Protein AF-A0AAD2VK04-F1 (afdb_monomer_lite)

Structure (mmCIF, N/CA/C/O backbone):
data_AF-A0AAD2VK04-F1
#
_entry.id   AF-A0AAD2VK04-F1
#
loop_
_atom_site.group_PDB
_atom_site.id
_atom_site.type_symbol
_atom_site.label_atom_id
_atom_site.label_alt_id
_atom_site.label_comp_id
_atom_site.label_asym_id
_atom_site.label_entity_id
_atom_site.label_seq_id
_atom_site.pdbx_PDB_ins_code
_atom_site.Cartn_x
_atom_site.Cartn_y
_atom_site.Cartn_z
_atom_site.occupancy
_atom_site.B_iso_or_equiv
_atom_site.auth_seq_id
_atom_site.auth_comp_id
_atom_site.auth_asym_id
_atom_site.auth_atom_id
_atom_site.pdbx_PDB_model_num
ATOM 1 N N . MET A 1 1 ? -25.013 -37.455 -51.866 1.00 40.09 1 MET A N 1
ATOM 2 C CA . MET A 1 1 ? -25.222 -37.490 -50.403 1.00 40.09 1 MET A CA 1
ATOM 3 C C . MET A 1 1 ? -24.593 -36.226 -49.831 1.00 40.09 1 MET A C 1
ATOM 5 O O . MET A 1 1 ? -23.382 -36.193 -49.686 1.00 40.09 1 MET A O 1
ATOM 9 N N . ALA A 1 2 ? -25.369 -35.156 -49.644 1.00 41.00 2 ALA A N 1
ATOM 10 C CA . ALA A 1 2 ? -24.880 -33.902 -49.068 1.00 41.00 2 ALA A CA 1
ATOM 11 C C . ALA A 1 2 ? -25.441 -33.781 -47.646 1.00 41.00 2 ALA A C 1
ATOM 13 O O . ALA A 1 2 ? -26.655 -33.733 -47.462 1.00 41.00 2 ALA A O 1
ATOM 14 N N . THR A 1 3 ? -24.556 -33.817 -46.653 1.00 42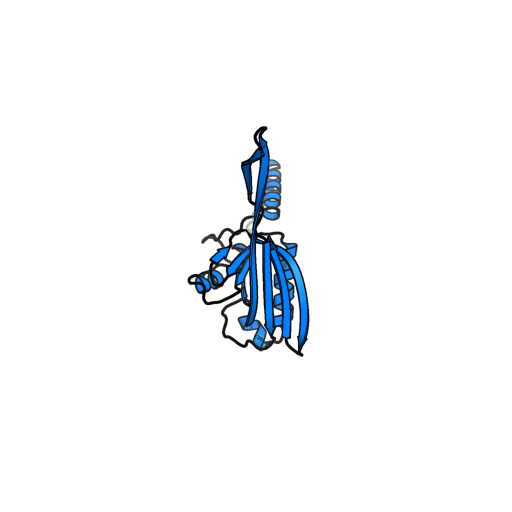.78 3 THR A N 1
ATOM 15 C CA . THR A 1 3 ? -24.892 -33.729 -45.228 1.00 42.78 3 THR A CA 1
ATOM 16 C C . THR A 1 3 ? -25.257 -32.286 -44.884 1.00 42.78 3 THR A C 1
ATOM 18 O O . THR A 1 3 ? -24.433 -31.387 -45.034 1.00 42.78 3 THR A O 1
ATOM 21 N N . ALA A 1 4 ? -26.493 -32.058 -44.439 1.00 48.81 4 ALA A N 1
ATOM 22 C CA . ALA A 1 4 ? -26.951 -30.759 -43.958 1.00 48.81 4 ALA A CA 1
ATOM 23 C C . ALA A 1 4 ? -26.300 -30.442 -42.600 1.00 48.81 4 ALA A C 1
ATOM 25 O O . ALA A 1 4 ? -26.482 -31.177 -41.630 1.00 48.81 4 ALA A O 1
ATOM 26 N N . GLY A 1 5 ? -25.528 -29.356 -42.536 1.00 44.88 5 GLY A N 1
ATOM 27 C CA . GLY A 1 5 ? -24.991 -28.828 -41.285 1.00 44.88 5 GLY A CA 1
ATOM 28 C C . GLY A 1 5 ? -26.107 -28.196 -40.455 1.00 44.88 5 GLY A C 1
ATOM 29 O O . GLY A 1 5 ? -26.736 -27.233 -40.889 1.00 44.88 5 GLY A O 1
ATOM 30 N N . ILE A 1 6 ? -26.362 -28.743 -39.268 1.00 49.53 6 ILE A N 1
ATOM 31 C CA . ILE A 1 6 ? -27.280 -28.161 -38.287 1.00 49.53 6 ILE A CA 1
ATOM 32 C C . ILE A 1 6 ? -26.622 -26.898 -37.718 1.00 49.53 6 ILE A C 1
ATOM 34 O O . ILE A 1 6 ? -25.588 -26.968 -37.055 1.00 49.53 6 ILE A O 1
ATOM 38 N N . LEU A 1 7 ? -27.216 -25.737 -37.995 1.00 47.41 7 LEU A N 1
ATOM 39 C CA . LEU A 1 7 ? -26.827 -24.460 -37.406 1.00 47.41 7 LEU A CA 1
ATOM 40 C C . LEU A 1 7 ? -27.408 -24.380 -35.987 1.00 47.41 7 LEU A C 1
ATOM 42 O O . LEU A 1 7 ? -28.579 -24.055 -35.800 1.00 47.41 7 LEU A O 1
ATOM 46 N N . THR A 1 8 ? -26.599 -24.704 -34.979 1.00 50.09 8 THR A N 1
ATOM 47 C CA . THR A 1 8 ? -26.985 -24.555 -33.570 1.00 50.09 8 THR A CA 1
ATOM 48 C C . THR A 1 8 ? -27.069 -23.072 -33.214 1.00 50.09 8 THR A C 1
ATOM 50 O O . THR A 1 8 ? -26.052 -22.396 -33.050 1.00 50.09 8 THR A O 1
ATOM 53 N N . ILE A 1 9 ? -28.292 -22.560 -33.086 1.00 49.09 9 ILE A N 1
ATOM 54 C CA . ILE A 1 9 ? -28.572 -21.212 -32.587 1.00 49.09 9 ILE A CA 1
ATOM 55 C C . ILE A 1 9 ? -28.261 -21.214 -31.084 1.00 49.09 9 ILE A C 1
ATOM 57 O O . ILE A 1 9 ? -28.883 -21.952 -30.321 1.00 49.09 9 ILE A O 1
ATOM 61 N N . ARG A 1 10 ? -27.257 -20.442 -30.652 1.00 51.59 10 ARG A N 1
ATOM 62 C CA . ARG A 1 10 ? -26.929 -20.281 -29.225 1.00 51.59 10 ARG A CA 1
ATOM 63 C C . ARG A 1 10 ? -28.134 -19.632 -28.538 1.00 51.59 10 ARG A C 1
ATOM 65 O O . ARG A 1 10 ? -28.578 -18.577 -28.984 1.00 51.59 10 ARG A O 1
ATOM 72 N N . ALA A 1 11 ? -28.681 -20.274 -27.506 1.00 53.81 11 ALA A N 1
ATOM 73 C CA . ALA A 1 11 ? -29.820 -19.745 -26.762 1.00 53.81 11 ALA A CA 1
ATOM 74 C C . ALA A 1 11 ? -29.475 -18.356 -26.197 1.00 53.81 11 ALA A C 1
ATOM 76 O O . ALA A 1 11 ? -28.450 -18.197 -25.534 1.00 53.81 11 ALA A O 1
ATOM 77 N N . ALA A 1 12 ? -30.306 -17.355 -26.495 1.00 59.34 12 ALA A N 1
ATOM 78 C CA . ALA A 1 12 ? -30.213 -16.050 -25.856 1.00 59.34 12 ALA A CA 1
ATOM 79 C C . ALA A 1 12 ? -30.613 -16.195 -24.380 1.00 59.34 12 ALA A C 1
ATOM 81 O O . ALA A 1 12 ? -31.575 -16.903 -24.072 1.00 59.34 12 ALA A O 1
ATOM 82 N N . ASN A 1 13 ? -29.866 -15.553 -23.479 1.00 61.81 13 ASN A N 1
ATOM 83 C CA . ASN A 1 13 ? -30.171 -15.575 -22.052 1.00 61.81 13 ASN A CA 1
ATOM 84 C C . ASN A 1 13 ? -31.581 -15.009 -21.820 1.00 61.81 13 ASN A C 1
ATOM 86 O O . ASN A 1 13 ? -32.030 -14.086 -22.501 1.00 61.81 13 ASN A O 1
ATOM 90 N N . THR A 1 14 ? -32.309 -15.581 -20.867 1.00 73.50 14 THR A N 1
ATOM 91 C CA . THR A 1 14 ? -33.643 -15.077 -20.507 1.00 73.50 14 THR A CA 1
ATOM 92 C C . THR A 1 14 ? -33.532 -13.702 -19.832 1.00 73.50 14 THR A C 1
ATOM 94 O O . THR A 1 14 ? -32.487 -13.393 -19.254 1.00 73.50 14 THR A O 1
ATOM 97 N N . PRO A 1 15 ? -34.578 -12.855 -19.860 1.00 67.50 15 PRO A N 1
ATOM 98 C CA . PRO A 1 15 ? -34.545 -11.532 -19.228 1.00 67.50 15 PRO A CA 1
ATOM 99 C C . PRO A 1 15 ? -34.118 -11.574 -17.753 1.00 67.50 15 PRO A C 1
ATOM 101 O O . PRO A 1 15 ? -33.361 -10.722 -17.303 1.00 67.50 15 PRO A O 1
ATOM 104 N N . GLU A 1 16 ? -34.516 -12.616 -17.021 1.00 66.19 16 GLU A N 1
ATOM 105 C CA . GLU A 1 16 ? -34.112 -12.842 -15.629 1.00 66.19 16 GLU A CA 1
ATOM 106 C C . GLU A 1 16 ? -32.613 -13.152 -15.500 1.00 66.19 16 GLU A C 1
ATOM 108 O O . GLU A 1 16 ? -31.944 -12.617 -14.620 1.00 66.19 16 GLU A O 1
ATOM 113 N N . GLN A 1 17 ? -32.048 -13.948 -16.412 1.00 62.97 17 GLN A N 1
ATOM 114 C CA . GLN A 1 17 ? -30.606 -14.215 -16.462 1.00 62.97 17 GLN A CA 1
ATOM 115 C C . GLN A 1 17 ? -29.801 -12.971 -16.852 1.00 62.97 17 GLN A C 1
ATOM 117 O O . GLN A 1 17 ? -28.701 -12.778 -16.340 1.00 62.97 17 GLN A O 1
ATOM 122 N N . HIS A 1 18 ? -30.343 -12.112 -17.720 1.00 61.09 18 HIS A N 1
ATOM 123 C CA . HIS A 1 18 ? -29.735 -10.819 -18.033 1.00 61.09 18 HIS A CA 1
ATOM 124 C C . HIS A 1 18 ? -29.697 -9.907 -16.806 1.00 61.09 18 HIS A C 1
ATOM 126 O O . HIS A 1 18 ? -28.651 -9.346 -16.503 1.00 61.09 18 HIS A O 1
ATOM 132 N N . VAL A 1 19 ? -30.800 -9.807 -16.065 1.00 69.00 19 VAL A N 1
ATOM 133 C CA . VAL A 1 19 ? -30.883 -8.986 -14.851 1.00 69.00 19 VAL A CA 1
ATOM 134 C C . VAL A 1 19 ? -29.928 -9.499 -13.766 1.00 69.00 19 VAL A C 1
ATOM 136 O O . VAL A 1 19 ? -29.182 -8.714 -13.192 1.00 69.00 19 VAL A O 1
ATOM 139 N N . GLN A 1 20 ? -29.860 -10.813 -13.540 1.00 58.94 20 GLN A N 1
ATOM 140 C CA . GLN A 1 20 ? -28.907 -11.412 -12.594 1.00 58.94 20 GLN A CA 1
ATOM 141 C C . GLN A 1 20 ? -27.445 -11.207 -13.015 1.00 58.94 20 GLN A C 1
ATOM 143 O O . GLN A 1 20 ? -26.588 -10.970 -12.168 1.00 58.94 20 GLN A O 1
ATOM 148 N N . ALA A 1 21 ? -27.146 -11.264 -14.316 1.00 58.34 21 ALA A N 1
ATOM 149 C CA . ALA A 1 21 ? -25.807 -10.989 -14.828 1.00 58.34 21 ALA A CA 1
ATOM 150 C C . ALA A 1 21 ? -25.410 -9.515 -14.651 1.00 58.34 21 ALA A C 1
ATOM 152 O O . ALA A 1 21 ? -24.264 -9.244 -14.308 1.00 58.34 21 ALA A O 1
ATOM 153 N N . VAL A 1 22 ? -26.350 -8.581 -14.836 1.00 60.88 22 VAL A N 1
ATOM 154 C CA . VAL A 1 22 ? -26.125 -7.149 -14.586 1.00 60.88 22 VAL A CA 1
ATOM 155 C C . VAL A 1 22 ? -25.914 -6.893 -13.096 1.00 60.88 22 VAL A C 1
ATOM 157 O O . VAL A 1 22 ? -24.910 -6.292 -12.739 1.00 60.88 22 VAL A O 1
ATOM 160 N N . TYR A 1 23 ? -26.767 -7.428 -12.217 1.00 56.16 23 TYR A N 1
ATOM 161 C CA . TYR A 1 23 ? -26.587 -7.282 -10.768 1.00 56.16 23 TYR A CA 1
ATOM 162 C C . TYR A 1 23 ? -25.275 -7.890 -10.271 1.00 56.16 23 TYR A C 1
ATOM 164 O O . TYR A 1 23 ? -24.609 -7.304 -9.423 1.00 56.16 23 TYR A O 1
ATOM 172 N N . LYS A 1 24 ? -24.876 -9.046 -10.807 1.00 55.78 24 LYS A N 1
ATOM 173 C CA . LYS A 1 24 ? -23.583 -9.648 -10.485 1.00 55.78 24 LYS A CA 1
ATOM 174 C C . LYS A 1 24 ? -22.424 -8.783 -10.984 1.00 55.78 24 LYS A C 1
ATOM 176 O O . LYS A 1 24 ? -21.503 -8.539 -10.221 1.00 55.78 24 LYS A O 1
ATOM 181 N N . ALA A 1 25 ? -22.503 -8.252 -12.204 1.00 53.94 25 ALA A N 1
ATOM 182 C CA . ALA A 1 25 ? -21.493 -7.335 -12.729 1.00 53.94 25 ALA A CA 1
ATOM 183 C C . ALA A 1 25 ? -21.396 -6.041 -11.900 1.00 53.94 25 ALA A C 1
ATOM 185 O O . ALA A 1 25 ? -20.297 -5.581 -11.623 1.00 53.94 25 ALA A O 1
ATOM 186 N N . GLU A 1 26 ? -22.517 -5.478 -11.447 1.00 51.50 26 GLU A N 1
ATOM 187 C CA . GLU A 1 26 ? -22.538 -4.308 -10.558 1.00 51.50 26 GLU A CA 1
ATOM 188 C C . GLU A 1 26 ? -21.947 -4.613 -9.173 1.00 51.50 26 GLU A C 1
ATOM 190 O O . GLU A 1 26 ? -21.239 -3.778 -8.608 1.00 51.50 26 GLU A O 1
ATOM 195 N N . GLN A 1 27 ? -22.200 -5.810 -8.632 1.00 51.06 27 GLN A N 1
ATOM 196 C CA . GLN A 1 27 ? -21.571 -6.280 -7.396 1.00 51.06 27 GLN A CA 1
ATOM 197 C C . GLN A 1 27 ? -20.078 -6.545 -7.567 1.00 51.06 27 GLN A C 1
ATOM 199 O O . GLN A 1 27 ? -19.331 -6.256 -6.644 1.00 51.06 27 GLN A O 1
ATOM 204 N N . ASP A 1 28 ? -19.641 -7.042 -8.724 1.00 52.41 28 ASP A N 1
ATOM 205 C CA . ASP A 1 28 ? -18.230 -7.272 -9.040 1.00 52.41 28 ASP A CA 1
ATOM 206 C C . ASP A 1 28 ? -17.482 -5.932 -9.221 1.00 52.41 28 ASP A C 1
ATOM 208 O O . ASP A 1 28 ? -16.365 -5.784 -8.730 1.00 52.41 28 ASP A O 1
ATOM 212 N N . ILE A 1 29 ? -18.121 -4.923 -9.835 1.00 45.97 29 ILE A N 1
ATOM 213 C CA . ILE A 1 29 ? -17.585 -3.553 -9.987 1.00 45.97 29 ILE A CA 1
ATOM 214 C C . ILE A 1 29 ? -17.473 -2.836 -8.631 1.00 45.97 29 ILE A C 1
ATOM 216 O O . ILE A 1 29 ? -16.522 -2.094 -8.408 1.00 45.97 29 ILE A O 1
ATOM 220 N N . ASN A 1 30 ? -18.413 -3.076 -7.713 1.00 39.34 30 ASN A N 1
ATOM 221 C CA . ASN A 1 30 ? -18.385 -2.547 -6.343 1.00 39.34 30 ASN A CA 1
ATOM 222 C C . ASN A 1 30 ? -17.874 -3.572 -5.316 1.00 39.34 30 ASN A C 1
ATOM 224 O O . ASN A 1 30 ? -18.109 -3.415 -4.113 1.00 39.34 30 ASN A O 1
ATOM 228 N N . SER A 1 31 ? -17.200 -4.635 -5.765 1.00 46.81 31 SER A N 1
ATOM 229 C CA . SER A 1 31 ? -16.699 -5.673 -4.871 1.00 46.81 31 SER A CA 1
ATOM 230 C C . SER A 1 31 ? -15.501 -5.120 -4.116 1.00 46.81 31 SER A C 1
ATOM 232 O O . SER A 1 31 ? -14.402 -4.977 -4.651 1.00 46.81 31 SER A O 1
ATOM 234 N N . THR A 1 32 ? -15.715 -4.809 -2.842 1.00 52.41 32 THR A N 1
ATOM 235 C CA . THR A 1 32 ? -14.694 -4.361 -1.887 1.00 52.41 32 THR A CA 1
ATOM 236 C C . THR A 1 32 ? -13.877 -5.531 -1.333 1.00 52.41 32 THR A C 1
ATOM 238 O O . THR A 1 32 ? -13.435 -5.500 -0.187 1.00 52.41 32 THR A O 1
ATOM 241 N N . LYS A 1 33 ? -13.717 -6.613 -2.098 1.00 51.84 33 LYS A N 1
ATOM 242 C CA . LYS A 1 33 ? -13.159 -7.866 -1.592 1.00 51.84 33 LYS A CA 1
ATOM 243 C C . LYS A 1 33 ? -11.848 -8.211 -2.274 1.00 51.84 33 LYS A C 1
ATOM 245 O O . LYS A 1 33 ? -11.807 -8.486 -3.467 1.00 51.84 33 LYS A O 1
ATOM 250 N N . ASN A 1 34 ? -10.801 -8.269 -1.461 1.00 50.72 34 ASN A N 1
ATOM 251 C CA . ASN A 1 34 ? -9.499 -8.816 -1.814 1.00 50.72 34 ASN A CA 1
ATOM 252 C C . ASN A 1 34 ? -9.446 -10.289 -1.353 1.00 50.72 34 ASN A C 1
ATOM 254 O O . ASN A 1 34 ? -8.865 -10.611 -0.316 1.00 50.72 34 ASN A O 1
ATOM 258 N N . GLU A 1 35 ? -10.173 -11.178 -2.042 1.00 55.91 35 GLU A N 1
ATOM 259 C CA . GLU A 1 35 ? -10.286 -12.597 -1.667 1.00 55.91 35 GLU A CA 1
ATOM 260 C C . GLU A 1 35 ? -9.284 -13.462 -2.451 1.00 55.91 35 GLU A C 1
ATOM 262 O O . GLU A 1 35 ? -9.399 -13.641 -3.663 1.00 55.91 35 GLU A O 1
ATOM 267 N N . ASN A 1 36 ? -8.326 -14.066 -1.739 1.00 51.91 36 ASN A N 1
ATOM 268 C CA . ASN A 1 36 ? -7.443 -15.087 -2.305 1.00 51.91 36 ASN A CA 1
ATOM 269 C C . ASN A 1 36 ? -8.219 -16.394 -2.489 1.00 51.91 36 ASN A C 1
ATOM 271 O O . ASN A 1 36 ? -8.454 -17.143 -1.535 1.00 51.91 36 ASN A O 1
ATOM 275 N N . SER A 1 37 ? -8.619 -16.667 -3.727 1.00 51.97 37 SER A N 1
ATOM 276 C CA . SER A 1 37 ? -9.304 -17.899 -4.091 1.00 51.97 37 SER A CA 1
ATOM 277 C C . SER A 1 37 ? -8.372 -18.807 -4.879 1.00 51.97 37 SER A C 1
ATOM 279 O O . SER A 1 37 ? -7.858 -18.440 -5.932 1.00 51.97 37 SER A O 1
ATOM 281 N N . LYS A 1 38 ? -8.241 -20.067 -4.445 1.00 53.41 38 LYS A N 1
ATOM 282 C CA . LYS A 1 38 ? -7.503 -21.109 -5.189 1.00 53.41 38 LYS A CA 1
ATOM 283 C C . LYS A 1 38 ? -8.107 -21.427 -6.569 1.00 53.41 38 LYS A C 1
ATOM 285 O O . LYS A 1 38 ? -7.538 -22.230 -7.306 1.00 53.41 38 LYS A O 1
ATOM 290 N N . ALA A 1 39 ? -9.273 -20.864 -6.892 1.00 54.97 39 ALA A N 1
ATOM 291 C CA . ALA A 1 39 ? -9.932 -21.000 -8.188 1.00 54.97 39 ALA A CA 1
ATOM 292 C C . ALA A 1 39 ? -9.464 -19.962 -9.224 1.00 54.97 39 ALA A C 1
ATOM 294 O O . ALA A 1 39 ? -9.653 -20.189 -10.422 1.00 54.97 39 ALA A O 1
ATOM 295 N N . ASN A 1 40 ? -8.857 -18.860 -8.777 1.00 56.72 40 ASN A N 1
ATOM 296 C CA . ASN A 1 40 ? -8.361 -17.799 -9.644 1.00 56.72 40 ASN A CA 1
ATOM 297 C C . ASN A 1 40 ? -7.094 -18.256 -10.372 1.00 56.72 40 ASN A C 1
ATOM 299 O O . ASN A 1 40 ? -6.217 -18.905 -9.797 1.00 56.72 40 ASN A O 1
ATOM 303 N N . LYS A 1 41 ? -7.015 -17.961 -11.671 1.00 53.50 41 LYS A N 1
ATOM 304 C CA . LYS A 1 41 ? -5.940 -18.443 -12.554 1.00 53.50 41 LYS A CA 1
ATOM 305 C C . LYS A 1 41 ? -4.856 -17.398 -12.794 1.00 53.50 41 LYS A C 1
ATOM 307 O O . LYS A 1 41 ? -3.768 -17.764 -13.239 1.00 53.50 41 LYS A O 1
ATOM 312 N N . ALA A 1 42 ? -5.130 -16.129 -12.494 1.00 58.53 42 ALA A N 1
ATOM 313 C CA . ALA A 1 42 ? -4.177 -15.031 -12.602 1.00 58.53 42 ALA A CA 1
ATOM 314 C C . ALA A 1 42 ? -4.084 -14.244 -11.286 1.00 58.53 42 ALA A C 1
ATOM 316 O O . ALA A 1 42 ? -5.091 -13.991 -10.635 1.00 58.53 42 ALA A O 1
ATOM 317 N N . LYS A 1 43 ? -2.874 -13.794 -10.921 1.00 60.78 43 LYS A N 1
ATOM 318 C CA . LYS A 1 43 ? -2.622 -13.051 -9.668 1.00 60.78 43 LYS A CA 1
ATOM 319 C C . LYS A 1 43 ? -3.469 -11.775 -9.538 1.00 60.78 43 LYS A C 1
ATOM 321 O O . LYS A 1 43 ? -3.822 -11.396 -8.431 1.00 60.78 43 LYS A O 1
ATOM 326 N N . GLY A 1 44 ? -3.822 -11.140 -10.660 1.00 58.50 44 GLY A N 1
ATOM 327 C CA . GLY A 1 44 ? -4.671 -9.942 -10.679 1.00 58.50 44 GLY A CA 1
ATOM 328 C C . GLY A 1 44 ? -6.127 -10.194 -10.284 1.00 58.50 44 GLY A C 1
ATOM 329 O O . GLY A 1 44 ? -6.801 -9.264 -9.866 1.00 58.50 44 GLY A O 1
ATOM 330 N N . GLU A 1 45 ? -6.602 -11.440 -10.359 1.00 61.06 45 GLU A N 1
ATOM 331 C CA . GLU A 1 45 ? -7.952 -11.823 -9.913 1.00 61.06 45 GLU A CA 1
ATOM 332 C C . GLU A 1 45 ? -8.027 -11.974 -8.388 1.00 61.06 45 GLU A C 1
ATOM 334 O O . GLU A 1 45 ? -9.099 -11.847 -7.805 1.00 61.06 45 GLU A O 1
ATOM 339 N N . ASN A 1 46 ? -6.888 -12.238 -7.741 1.00 63.09 46 ASN A N 1
ATOM 340 C CA . ASN A 1 46 ? -6.781 -12.304 -6.286 1.00 63.09 46 ASN A CA 1
ATOM 341 C C . ASN A 1 46 ? -6.640 -10.927 -5.643 1.00 63.09 46 ASN A C 1
ATOM 343 O O . ASN A 1 46 ? -6.712 -10.870 -4.427 1.00 63.09 46 ASN A O 1
ATOM 347 N N . GLY A 1 47 ? -6.447 -9.863 -6.432 1.00 74.75 47 GLY A N 1
ATOM 348 C CA . GLY A 1 47 ? -6.348 -8.479 -5.979 1.00 74.75 47 GLY A CA 1
ATOM 349 C C . GLY A 1 47 ? -4.918 -7.945 -5.862 1.00 74.75 47 GLY A C 1
ATOM 350 O O . GLY A 1 47 ? -3.934 -8.570 -6.276 1.00 74.75 47 GLY A O 1
ATOM 351 N N . PHE A 1 48 ? -4.821 -6.731 -5.323 1.00 81.62 48 PHE A N 1
ATOM 352 C CA . PHE A 1 48 ? -3.590 -5.948 -5.261 1.00 81.62 48 PHE A CA 1
ATOM 353 C C . PHE A 1 48 ? -2.914 -6.047 -3.892 1.00 81.62 48 PHE A C 1
ATOM 355 O O . PHE A 1 48 ? -3.573 -6.180 -2.854 1.00 81.62 48 PHE A O 1
ATOM 362 N N . ALA A 1 49 ? -1.590 -5.926 -3.886 1.00 82.62 49 ALA A N 1
ATOM 363 C CA . ALA A 1 49 ? -0.778 -5.857 -2.684 1.00 82.62 49 ALA A CA 1
ATOM 364 C C . ALA A 1 49 ? 0.362 -4.838 -2.823 1.00 82.62 49 ALA A C 1
ATOM 366 O O . ALA A 1 49 ? 0.949 -4.658 -3.893 1.00 82.62 49 ALA A O 1
ATOM 367 N N . ILE A 1 50 ? 0.699 -4.181 -1.719 1.00 84.75 50 ILE A N 1
ATOM 368 C CA . ILE A 1 50 ? 1.879 -3.326 -1.602 1.00 84.75 50 ILE A CA 1
ATOM 369 C C . ILE A 1 50 ? 2.745 -3.891 -0.483 1.00 84.75 50 ILE A C 1
ATOM 371 O O . ILE A 1 50 ? 2.294 -4.031 0.656 1.00 84.75 50 ILE A O 1
ATOM 375 N N . VAL A 1 51 ? 3.988 -4.227 -0.819 1.00 83.12 51 VAL A N 1
ATOM 376 C CA . VAL A 1 51 ? 4.961 -4.808 0.104 1.00 83.12 51 VAL A CA 1
ATOM 377 C C . VAL A 1 51 ? 6.031 -3.772 0.402 1.00 83.12 51 VAL A C 1
ATOM 379 O O . VAL A 1 51 ? 6.778 -3.345 -0.478 1.00 83.12 51 VAL A O 1
ATOM 382 N N . THR A 1 52 ? 6.085 -3.351 1.662 1.00 77.19 52 THR A N 1
ATOM 383 C CA . THR A 1 52 ? 7.006 -2.304 2.119 1.00 77.19 52 THR A CA 1
ATOM 384 C C . THR A 1 52 ? 8.320 -2.902 2.616 1.00 77.19 52 THR A C 1
ATOM 386 O O . THR A 1 52 ? 9.352 -2.240 2.606 1.00 77.19 52 THR A O 1
ATOM 389 N N . SER A 1 53 ? 8.309 -4.164 3.047 1.00 68.94 53 SER A N 1
ATOM 390 C CA . SER A 1 53 ? 9.526 -4.904 3.357 1.00 68.94 53 SER A CA 1
ATOM 391 C C . SER A 1 53 ? 9.341 -6.407 3.148 1.00 68.94 53 SER A C 1
ATOM 393 O O . SER A 1 53 ? 8.299 -6.983 3.458 1.00 68.94 53 SER A O 1
ATOM 395 N N . GLY A 1 54 ? 10.392 -7.065 2.651 1.00 59.41 54 GLY A N 1
ATOM 396 C CA . GLY A 1 54 ? 10.455 -8.526 2.521 1.00 59.41 54 GLY A CA 1
ATOM 397 C C . GLY A 1 54 ? 10.754 -9.265 3.835 1.00 59.41 54 GLY A C 1
ATOM 398 O O . GLY A 1 54 ? 10.998 -10.466 3.811 1.00 59.41 54 GLY A O 1
ATOM 399 N N . LEU A 1 55 ? 10.789 -8.554 4.969 1.00 55.69 55 LEU A N 1
ATOM 400 C CA . LEU A 1 55 ? 11.078 -9.104 6.302 1.00 55.69 55 LEU A CA 1
ATOM 401 C C . LEU A 1 55 ? 9.833 -9.656 7.005 1.00 55.69 55 LEU A C 1
ATOM 403 O O . LEU A 1 55 ? 9.961 -10.420 7.962 1.00 55.69 55 LEU A O 1
ATOM 407 N N . ALA A 1 56 ? 8.636 -9.303 6.533 1.00 51.66 56 ALA A N 1
ATOM 408 C CA . ALA A 1 56 ? 7.412 -9.902 7.036 1.00 51.66 56 ALA A CA 1
ATOM 409 C C . ALA A 1 56 ? 7.420 -11.413 6.747 1.00 51.66 56 ALA A C 1
ATOM 411 O O . ALA A 1 56 ? 7.677 -11.845 5.622 1.00 51.66 56 ALA A O 1
ATOM 412 N N . SER A 1 57 ? 7.104 -12.225 7.759 1.00 48.19 57 SER A N 1
ATOM 413 C CA . SER A 1 57 ? 7.115 -13.699 7.712 1.00 48.19 57 SER A CA 1
ATOM 414 C C . SER A 1 57 ? 6.203 -14.317 6.636 1.00 48.19 57 SER A C 1
ATOM 416 O O . SER A 1 57 ? 6.317 -15.506 6.352 1.00 48.19 57 SER A O 1
ATOM 418 N N . SER A 1 58 ? 5.335 -13.512 6.019 1.00 54.59 58 SER A N 1
ATOM 419 C CA . SER A 1 58 ? 4.407 -13.850 4.935 1.00 54.59 58 SER A CA 1
ATOM 420 C C . SER A 1 58 ? 4.821 -13.319 3.551 1.00 54.59 58 SER A C 1
ATOM 422 O O . SER A 1 58 ? 4.087 -13.525 2.586 1.00 54.59 58 SER A O 1
ATOM 424 N N . GLY A 1 59 ? 5.973 -12.645 3.419 1.00 55.59 59 GLY A N 1
ATOM 425 C CA . GLY A 1 59 ? 6.361 -11.920 2.200 1.00 55.59 59 GLY A CA 1
ATOM 426 C C . GLY A 1 59 ? 6.300 -12.766 0.923 1.00 55.59 59 GLY A C 1
ATOM 427 O O . GLY A 1 59 ? 5.706 -12.339 -0.064 1.00 55.59 59 GLY A O 1
ATOM 428 N N . ASN A 1 60 ? 6.818 -13.999 0.952 1.00 63.69 60 ASN A N 1
ATOM 429 C CA . ASN A 1 60 ? 6.826 -14.882 -0.223 1.00 63.69 60 ASN A CA 1
ATOM 430 C C . ASN A 1 60 ? 5.421 -15.294 -0.692 1.00 63.69 60 ASN A C 1
ATOM 432 O O . ASN A 1 60 ? 5.181 -15.349 -1.895 1.00 63.69 60 ASN A O 1
ATOM 436 N N . ASP A 1 61 ? 4.478 -15.525 0.223 1.00 71.38 61 ASP A N 1
ATOM 437 C CA . ASP A 1 61 ? 3.121 -15.949 -0.142 1.00 71.38 61 ASP A CA 1
ATOM 438 C C . ASP A 1 61 ? 2.338 -14.820 -0.822 1.00 71.38 61 ASP A C 1
ATOM 440 O O . ASP A 1 61 ? 1.493 -15.070 -1.684 1.00 71.38 61 ASP A O 1
ATOM 444 N N . VAL A 1 62 ? 2.630 -13.566 -0.473 1.00 74.12 62 VAL A N 1
ATOM 445 C CA . VAL A 1 62 ? 1.961 -12.406 -1.071 1.00 74.12 62 VAL A CA 1
ATOM 446 C C . VAL A 1 62 ? 2.388 -12.227 -2.524 1.00 74.12 62 VAL A C 1
ATOM 448 O O . VAL A 1 62 ? 1.536 -12.031 -3.390 1.00 74.12 62 VAL A O 1
ATOM 451 N N . TYR A 1 63 ? 3.681 -12.387 -2.813 1.00 72.31 63 TYR A N 1
ATOM 452 C CA . TYR A 1 63 ? 4.200 -12.331 -4.180 1.00 72.31 63 TYR A CA 1
ATOM 453 C C . TYR A 1 63 ? 3.676 -13.464 -5.070 1.00 72.31 63 TYR A C 1
ATOM 455 O O . TYR A 1 63 ? 3.563 -13.286 -6.286 1.00 72.31 63 TYR A O 1
ATOM 463 N N . GLU A 1 64 ? 3.351 -14.627 -4.498 1.00 72.25 64 GLU A N 1
ATOM 464 C CA . GLU A 1 64 ? 2.815 -15.760 -5.256 1.00 72.25 64 GLU A CA 1
ATOM 465 C C . GLU A 1 64 ? 1.313 -15.660 -5.525 1.00 72.25 64 GLU A C 1
ATOM 467 O O . GLU A 1 64 ? 0.863 -16.056 -6.601 1.00 72.25 64 GLU A O 1
ATOM 472 N N . ASN A 1 65 ? 0.544 -15.089 -4.600 1.00 73.38 65 ASN A N 1
ATOM 473 C CA . ASN A 1 65 ? -0.913 -15.094 -4.697 1.00 73.38 65 ASN A CA 1
ATOM 474 C C . ASN A 1 65 ? -1.505 -13.791 -5.242 1.00 73.38 65 ASN A C 1
ATOM 476 O O . ASN A 1 65 ? -2.541 -13.858 -5.896 1.00 73.38 65 ASN A O 1
ATOM 480 N N . TYR A 1 66 ? -0.864 -12.640 -5.028 1.00 76.38 66 TYR A N 1
ATOM 481 C CA . TYR A 1 66 ? -1.404 -11.323 -5.386 1.00 76.38 66 TYR A CA 1
ATOM 482 C C . TYR A 1 66 ? -0.539 -10.621 -6.432 1.00 76.38 66 TYR A C 1
ATOM 484 O O . TYR A 1 66 ? 0.649 -10.919 -6.594 1.00 76.38 66 TYR A O 1
ATOM 492 N N . MET A 1 67 ? -1.115 -9.650 -7.147 1.00 76.50 67 MET A N 1
ATOM 493 C CA . MET A 1 67 ? -0.284 -8.672 -7.847 1.00 76.50 67 MET A CA 1
ATOM 494 C C . MET A 1 67 ? 0.349 -7.773 -6.794 1.00 76.50 67 MET A C 1
ATOM 496 O O . MET A 1 67 ? -0.360 -7.039 -6.122 1.00 76.50 67 MET A O 1
ATOM 500 N N . ALA A 1 68 ? 1.665 -7.874 -6.617 1.00 80.69 68 ALA A N 1
ATOM 501 C CA . ALA A 1 68 ? 2.377 -7.192 -5.546 1.00 80.69 68 ALA A CA 1
ATOM 502 C C . ALA A 1 68 ? 3.425 -6.216 -6.095 1.00 80.69 68 ALA A C 1
ATOM 504 O O . ALA A 1 68 ? 4.290 -6.594 -6.897 1.00 80.69 68 ALA A O 1
ATOM 505 N N . LEU A 1 69 ? 3.367 -4.971 -5.621 1.00 84.38 69 LEU A N 1
ATOM 506 C CA . LEU A 1 69 ? 4.401 -3.959 -5.822 1.00 84.38 69 LEU A CA 1
ATOM 507 C C . LEU A 1 69 ? 5.360 -3.966 -4.631 1.00 84.38 69 LEU A C 1
ATOM 509 O O . LEU A 1 69 ? 4.917 -3.919 -3.486 1.00 84.38 69 LEU A O 1
ATOM 513 N N . ALA A 1 70 ? 6.661 -4.001 -4.915 1.00 83.00 70 ALA A N 1
ATOM 514 C CA . ALA A 1 70 ? 7.719 -3.884 -3.918 1.00 83.00 70 ALA A CA 1
ATOM 515 C C . ALA A 1 70 ? 8.546 -2.624 -4.185 1.00 83.00 70 ALA A C 1
ATOM 517 O O . ALA A 1 70 ? 8.875 -2.333 -5.339 1.00 83.00 70 ALA A O 1
ATOM 518 N N . PHE A 1 71 ? 8.889 -1.910 -3.116 1.00 81.44 71 PHE A N 1
ATOM 519 C CA . PHE A 1 71 ? 9.794 -0.763 -3.161 1.00 81.44 71 PHE A CA 1
ATOM 520 C C . PHE A 1 71 ? 11.249 -1.211 -3.018 1.00 81.44 71 PHE A C 1
ATOM 522 O O . PHE A 1 71 ? 11.536 -2.189 -2.332 1.00 81.44 71 PHE A O 1
ATOM 529 N N . ASP A 1 72 ? 12.181 -0.478 -3.630 1.00 78.00 72 ASP A N 1
ATOM 530 C CA . ASP A 1 72 ? 13.614 -0.773 -3.488 1.00 78.00 72 ASP A CA 1
ATOM 531 C C . ASP A 1 72 ? 14.119 -0.395 -2.090 1.00 78.00 72 ASP A C 1
ATOM 533 O O . ASP A 1 72 ? 14.910 -1.114 -1.466 1.00 78.00 72 ASP A O 1
ATOM 537 N N . SER A 1 73 ? 13.632 0.743 -1.599 1.00 80.81 73 SER A N 1
ATOM 538 C CA . SER A 1 73 ? 13.823 1.229 -0.237 1.00 80.81 73 SER A CA 1
ATOM 539 C C . SER A 1 73 ? 12.517 1.823 0.259 1.00 80.81 73 SER A C 1
ATOM 541 O O . SER A 1 73 ? 11.801 2.467 -0.505 1.00 80.81 73 SER A O 1
ATOM 543 N N . VAL A 1 74 ? 12.222 1.626 1.535 1.00 85.19 74 VAL A N 1
ATOM 544 C CA . VAL A 1 74 ? 11.139 2.326 2.221 1.00 85.19 74 VAL A CA 1
ATOM 545 C C . VAL A 1 74 ? 11.780 3.131 3.332 1.00 85.19 74 VAL A C 1
ATOM 547 O O . VAL A 1 74 ? 12.459 2.565 4.187 1.00 85.19 74 VAL A O 1
ATOM 550 N N . ASP A 1 75 ? 11.611 4.445 3.260 1.00 85.38 75 ASP A N 1
ATOM 551 C CA . ASP A 1 75 ? 12.279 5.394 4.145 1.00 85.38 75 ASP A CA 1
ATOM 552 C C . ASP A 1 75 ? 11.440 5.646 5.401 1.00 85.38 75 ASP A C 1
ATOM 554 O O . ASP A 1 75 ? 11.989 5.766 6.495 1.00 85.38 75 ASP A O 1
ATOM 558 N N . ASP A 1 76 ? 10.110 5.682 5.257 1.00 86.19 76 ASP A N 1
ATOM 559 C CA . ASP A 1 76 ? 9.187 5.841 6.380 1.00 86.19 76 ASP A CA 1
ATOM 560 C C . ASP A 1 76 ? 7.884 5.058 6.171 1.00 86.19 76 ASP A C 1
ATOM 562 O O . ASP A 1 76 ? 7.336 4.999 5.065 1.00 86.19 76 ASP A O 1
ATOM 566 N N . VAL A 1 77 ? 7.376 4.477 7.260 1.00 86.19 77 VAL A N 1
ATOM 567 C CA . VAL A 1 77 ? 6.057 3.838 7.336 1.00 86.19 77 VAL A CA 1
ATOM 568 C C . VAL A 1 77 ? 5.385 4.297 8.621 1.00 86.19 77 VAL A C 1
ATOM 570 O O . VAL A 1 77 ? 5.763 3.885 9.720 1.00 86.19 77 VAL A O 1
ATOM 573 N N . ASN A 1 78 ? 4.345 5.112 8.488 1.00 87.69 78 ASN A N 1
ATOM 574 C CA . ASN A 1 78 ? 3.579 5.615 9.617 1.00 87.69 78 ASN A CA 1
ATOM 575 C C . ASN A 1 78 ? 2.224 4.912 9.712 1.00 87.69 78 ASN A C 1
ATOM 577 O O . ASN A 1 78 ? 1.491 4.809 8.728 1.00 87.69 78 ASN A O 1
ATOM 581 N N . VAL A 1 79 ? 1.873 4.464 10.918 1.00 85.12 79 VAL A N 1
ATOM 582 C CA . VAL A 1 79 ? 0.564 3.882 11.233 1.00 85.12 79 VAL A CA 1
ATOM 583 C C . VAL A 1 79 ? -0.076 4.691 12.353 1.00 85.12 79 VAL A C 1
ATOM 585 O O . VAL A 1 79 ? 0.343 4.616 13.511 1.00 85.12 79 VAL A O 1
ATOM 588 N N . LYS A 1 80 ? -1.133 5.437 12.033 1.00 84.06 80 LYS A N 1
ATOM 589 C CA . LYS A 1 80 ? -1.843 6.290 12.983 1.00 84.06 80 LYS A CA 1
ATOM 590 C C . LYS A 1 80 ? -3.213 5.711 13.314 1.00 84.06 80 LYS A C 1
ATOM 592 O O . LYS A 1 80 ? -4.135 5.744 12.504 1.00 84.06 80 LYS A O 1
ATOM 597 N N . ARG A 1 81 ? -3.368 5.245 14.553 1.00 81.00 81 ARG A N 1
ATOM 598 C CA . ARG A 1 81 ? -4.648 4.785 15.109 1.00 81.00 81 ARG A CA 1
ATOM 599 C C . ARG A 1 81 ? -5.203 5.830 16.065 1.00 81.00 81 ARG A C 1
ATOM 601 O O . ARG A 1 81 ? -4.508 6.250 16.986 1.00 81.00 81 ARG A O 1
ATOM 608 N N . GLN A 1 82 ? -6.445 6.252 15.851 1.00 80.19 82 GLN A N 1
ATOM 609 C CA . GLN A 1 82 ? -7.090 7.280 16.670 1.00 80.19 82 GLN A CA 1
ATOM 610 C C . GLN A 1 82 ? -8.447 6.797 17.178 1.00 80.19 82 GLN A C 1
ATOM 612 O O . GLN A 1 82 ? -9.107 5.980 16.540 1.00 80.19 82 GLN A O 1
ATOM 617 N N . ALA A 1 83 ? -8.863 7.309 18.331 1.00 80.94 83 ALA A N 1
ATOM 618 C CA . ALA A 1 83 ? -10.199 7.107 18.864 1.00 80.94 83 ALA A CA 1
ATOM 619 C C . ALA A 1 83 ? -10.683 8.409 19.506 1.00 80.94 83 ALA A C 1
ATOM 621 O O . ALA A 1 83 ? -9.922 9.062 20.221 1.00 80.94 83 ALA A O 1
ATOM 622 N N . ASP A 1 84 ? -11.930 8.775 19.238 1.00 79.38 84 ASP A N 1
ATOM 623 C CA . ASP A 1 84 ? -12.596 9.900 19.881 1.00 79.38 84 ASP A CA 1
ATOM 624 C C . ASP A 1 84 ? -13.315 9.399 21.131 1.00 79.38 84 ASP A C 1
ATOM 626 O O . ASP A 1 84 ? -14.023 8.394 21.090 1.00 79.38 84 ASP A O 1
ATOM 630 N N . VAL A 1 85 ? -13.137 10.104 22.246 1.00 78.50 85 VAL A N 1
ATOM 631 C CA . VAL A 1 85 ? -13.787 9.784 23.519 1.00 78.50 85 VAL A CA 1
ATOM 632 C C . VAL A 1 85 ? -14.722 10.928 23.877 1.00 78.50 85 VAL A C 1
ATOM 634 O O . VAL A 1 85 ? -14.276 12.064 24.042 1.00 78.50 85 VAL A O 1
ATOM 637 N N . THR A 1 86 ? -16.018 10.651 24.003 1.00 74.56 86 THR A N 1
ATOM 638 C CA . THR A 1 86 ? -16.974 11.647 24.496 1.00 74.56 86 THR A CA 1
ATOM 639 C C . THR A 1 86 ? -17.012 11.595 26.016 1.00 74.56 86 THR A C 1
ATOM 641 O O . THR A 1 86 ? -17.202 10.525 26.601 1.00 74.56 86 THR A O 1
ATOM 644 N N . SER A 1 87 ? -16.860 12.754 26.654 1.00 70.88 87 SER A N 1
ATOM 645 C CA . SER A 1 87 ? -17.014 12.894 28.100 1.00 70.88 87 SER A CA 1
ATOM 646 C C . SER A 1 87 ? -18.217 13.765 28.420 1.00 70.88 87 SER A C 1
ATOM 648 O O . SER A 1 87 ? -18.468 14.769 27.749 1.00 70.88 87 SER A O 1
ATOM 650 N N . TYR A 1 88 ? -18.951 13.374 29.458 1.00 68.25 88 TYR 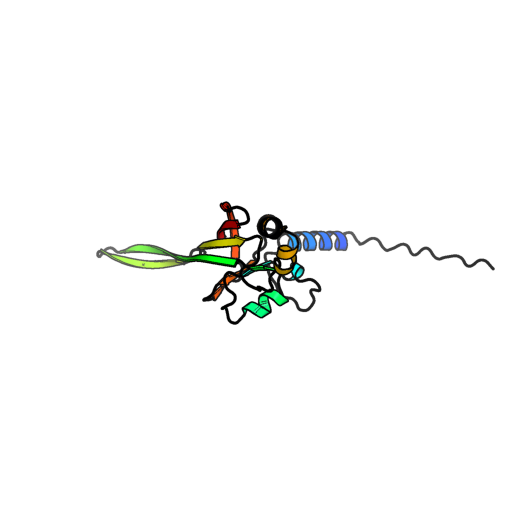A N 1
ATOM 651 C CA . TYR A 1 88 ? -20.014 14.186 30.030 1.00 68.25 88 TYR A CA 1
ATOM 652 C C . TYR A 1 88 ? -19.571 14.649 31.424 1.00 68.25 88 TYR A C 1
ATOM 654 O O . TYR A 1 88 ? -19.173 13.816 32.248 1.00 68.25 88 TYR A O 1
ATOM 662 N N . PRO A 1 89 ? -19.580 15.964 31.704 1.00 61.12 89 PRO A N 1
ATOM 663 C CA . PRO A 1 89 ? -19.295 16.461 33.041 1.00 61.12 89 PRO A CA 1
ATOM 664 C C . PRO A 1 89 ? -20.467 16.108 33.960 1.00 61.12 89 PRO A C 1
ATOM 666 O O . PRO A 1 89 ? -21.612 16.441 33.655 1.00 61.12 89 PRO A O 1
ATOM 669 N N . VAL A 1 90 ? -20.195 15.441 35.084 1.00 64.94 90 VAL A N 1
ATOM 670 C CA . VAL A 1 90 ? -21.205 15.264 36.136 1.00 64.94 90 VAL A CA 1
ATOM 671 C C . VAL A 1 90 ? -21.104 16.381 37.170 1.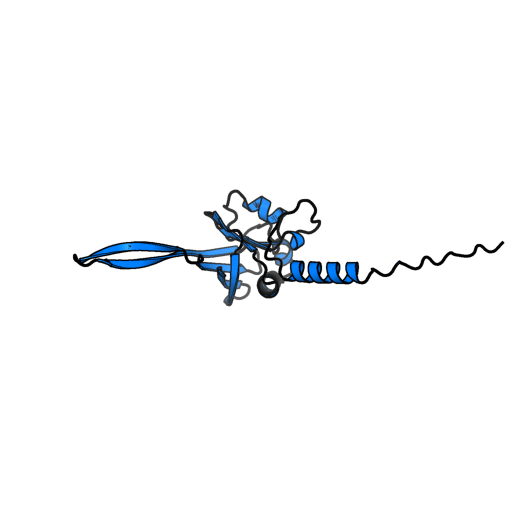00 64.94 90 VAL A C 1
ATOM 673 O O . VAL A 1 90 ? -20.052 16.995 37.350 1.00 64.94 90 VAL A O 1
ATOM 676 N N . GLU A 1 91 ? -22.216 16.629 37.860 1.00 62.06 91 GLU A N 1
ATOM 677 C CA . GLU A 1 91 ? -22.475 17.777 38.746 1.00 62.06 91 GLU A CA 1
ATOM 678 C C . GLU A 1 91 ? -21.430 17.982 39.865 1.00 62.06 91 GLU A C 1
ATOM 680 O O . GLU A 1 91 ? -21.325 19.067 40.424 1.00 62.06 91 GLU A O 1
ATOM 685 N N . ASN A 1 92 ? -20.596 16.973 40.142 1.00 60.41 92 ASN A N 1
ATOM 686 C CA . ASN A 1 92 ? -19.531 17.018 41.145 1.00 60.41 92 ASN A CA 1
ATOM 687 C C . ASN A 1 92 ? -18.109 17.215 40.566 1.00 60.41 92 ASN A C 1
ATOM 689 O O . ASN A 1 92 ? -17.121 16.926 41.238 1.00 60.41 92 ASN A O 1
ATOM 693 N N . GLY A 1 93 ? -17.984 17.666 39.313 1.00 55.81 93 GLY A N 1
ATOM 694 C CA . GLY A 1 93 ? -16.702 18.052 38.703 1.00 55.81 93 GLY A CA 1
ATOM 695 C C . GLY A 1 93 ? -15.830 16.901 38.188 1.00 55.81 93 GLY A C 1
ATOM 696 O O . GLY A 1 93 ? -14.717 17.145 37.728 1.00 55.81 93 GLY A O 1
ATOM 697 N N . ALA A 1 94 ? -16.318 15.658 38.225 1.00 57.28 94 ALA A N 1
ATOM 698 C CA . ALA A 1 94 ? -15.655 14.527 37.581 1.00 57.28 94 ALA A CA 1
ATOM 699 C C . ALA A 1 94 ? -16.145 14.385 36.131 1.00 57.28 94 ALA A C 1
ATOM 701 O O . ALA A 1 94 ? -17.347 14.392 35.865 1.00 57.28 94 ALA A O 1
ATOM 702 N N . THR A 1 95 ? -15.228 14.255 35.177 1.00 58.47 95 THR A N 1
ATOM 703 C CA . THR A 1 95 ? -15.563 13.905 33.794 1.00 58.47 95 THR A CA 1
ATOM 704 C C . THR A 1 95 ? -15.615 12.389 33.669 1.00 58.47 95 THR A C 1
ATOM 706 O O . THR A 1 95 ? -14.610 11.704 33.853 1.00 58.47 95 THR A O 1
ATOM 709 N N . VAL A 1 96 ? -16.792 11.844 33.361 1.00 59.19 96 VAL A N 1
ATOM 710 C CA . VAL A 1 96 ? -16.933 10.420 33.039 1.00 59.19 96 VAL A CA 1
ATOM 711 C C . VAL A 1 96 ? -16.911 10.280 31.523 1.00 59.19 96 VAL A C 1
ATOM 713 O O . VAL A 1 96 ? -17.637 10.974 30.809 1.00 59.19 96 VAL A O 1
ATOM 716 N N . SER A 1 97 ? -16.028 9.412 31.033 1.00 68.25 97 SER A N 1
ATOM 717 C CA . SER A 1 97 ? -15.953 9.035 29.622 1.00 68.25 97 SER A CA 1
ATOM 718 C C . SER A 1 97 ? -16.747 7.750 29.430 1.00 68.25 97 SER A C 1
ATOM 720 O O . SER A 1 97 ? -16.352 6.726 29.979 1.00 68.25 97 SER A O 1
ATOM 722 N N . ASP A 1 98 ? -17.856 7.808 28.696 1.00 68.62 98 ASP A N 1
ATOM 723 C CA . ASP A 1 98 ? -18.768 6.657 28.546 1.00 68.62 98 ASP A CA 1
ATOM 724 C C . ASP A 1 98 ? -18.740 6.050 27.134 1.00 68.62 98 ASP A C 1
ATOM 726 O O . ASP A 1 98 ? -19.086 4.892 26.928 1.00 68.62 98 ASP A O 1
ATOM 730 N N . HIS A 1 99 ? -18.263 6.794 26.133 1.00 78.12 99 HIS A N 1
ATOM 731 C CA . HIS A 1 99 ? -18.323 6.345 24.743 1.00 78.12 99 HIS A CA 1
ATOM 732 C C . HIS A 1 99 ? -17.036 6.647 23.983 1.00 78.12 99 HIS A C 1
ATOM 734 O O . HIS A 1 99 ? -16.510 7.762 24.021 1.00 78.12 99 HIS A O 1
ATOM 740 N N . VAL A 1 100 ? -16.525 5.613 23.310 1.00 76.62 100 VAL A N 1
ATOM 741 C CA . VAL A 1 100 ? -15.272 5.631 22.553 1.00 76.62 100 VAL A CA 1
ATOM 742 C C . VAL A 1 100 ? -15.561 5.203 21.116 1.00 76.62 100 VAL A C 1
ATOM 744 O O . VAL A 1 100 ? -15.964 4.068 20.870 1.00 76.62 100 VAL A O 1
ATOM 747 N N . GLN A 1 101 ? -15.330 6.098 20.157 1.00 79.50 101 GLN A N 1
ATOM 748 C CA . GLN A 1 101 ? -15.432 5.822 18.724 1.00 79.50 101 GLN A CA 1
ATOM 749 C C . GLN A 1 101 ? -14.036 5.662 18.133 1.00 79.50 101 GLN A C 1
ATOM 751 O O . GLN A 1 101 ? -13.272 6.620 18.048 1.00 79.50 101 GLN A O 1
ATOM 756 N N . ILE A 1 102 ? -13.691 4.449 17.710 1.00 82.31 102 ILE A N 1
ATOM 757 C CA . ILE A 1 102 ? -12.428 4.192 17.013 1.00 82.31 102 ILE A CA 1
ATOM 758 C C . ILE A 1 102 ? -12.550 4.736 15.585 1.00 82.31 102 ILE A C 1
ATOM 760 O O . ILE A 1 102 ? -13.476 4.369 14.864 1.00 82.31 102 ILE A O 1
ATOM 764 N N . LYS A 1 103 ? -11.620 5.606 15.184 1.00 82.75 103 LYS A N 1
ATOM 765 C CA . LYS A 1 103 ? -11.503 6.102 13.808 1.00 82.75 103 LYS A CA 1
ATOM 766 C C . LYS A 1 103 ? -10.769 5.087 12.936 1.00 82.75 103 LYS A C 1
ATOM 768 O O . LYS A 1 103 ? -10.003 4.267 13.450 1.00 82.75 103 LYS A O 1
ATOM 773 N N . ASN A 1 104 ? -10.960 5.187 11.621 1.00 80.44 104 ASN A N 1
ATOM 774 C CA . ASN A 1 104 ? -10.146 4.440 10.667 1.00 80.44 104 ASN A CA 1
ATOM 775 C C . ASN A 1 104 ? -8.665 4.754 10.884 1.00 80.44 104 ASN A C 1
ATOM 777 O O . ASN A 1 104 ? -8.285 5.871 11.258 1.00 80.44 104 ASN A O 1
ATOM 781 N N . ASN A 1 105 ? -7.840 3.730 10.697 1.00 83.44 105 ASN A N 1
ATOM 782 C CA . ASN A 1 105 ? -6.403 3.902 10.774 1.00 83.44 105 ASN A CA 1
ATOM 783 C C . ASN A 1 105 ? -5.971 4.722 9.562 1.00 83.44 105 ASN A C 1
ATOM 785 O O . ASN A 1 105 ? -6.417 4.450 8.459 1.00 83.44 105 ASN A O 1
ATOM 789 N N . LYS A 1 106 ? -5.098 5.702 9.766 1.00 86.56 106 LYS A N 1
ATOM 790 C CA . LYS A 1 106 ? -4.442 6.397 8.660 1.00 86.56 106 LYS A CA 1
ATOM 791 C C . LYS A 1 106 ? -3.038 5.844 8.518 1.00 86.56 106 LYS A C 1
ATOM 793 O O . LYS A 1 106 ? -2.341 5.672 9.522 1.00 86.56 106 LYS A O 1
ATOM 798 N N . PHE A 1 107 ? -2.628 5.595 7.292 1.00 87.12 107 PHE A N 1
ATOM 799 C CA . PHE A 1 107 ? -1.322 5.060 6.960 1.00 87.12 107 PHE A CA 1
ATOM 800 C C . PHE A 1 107 ? -0.624 6.026 6.006 1.00 87.12 107 PHE A C 1
ATOM 802 O O . PHE A 1 107 ? -1.261 6.566 5.105 1.00 87.12 107 PHE A O 1
ATOM 809 N N . SER A 1 108 ? 0.678 6.226 6.187 1.00 89.00 108 SER A N 1
ATOM 810 C CA . SER A 1 108 ? 1.506 6.913 5.195 1.00 89.00 108 SER A CA 1
ATOM 811 C C . SER A 1 108 ? 2.769 6.114 4.928 1.00 89.00 108 SER A C 1
ATOM 813 O O . SER A 1 108 ? 3.366 5.557 5.855 1.00 89.00 108 SER A O 1
ATOM 815 N N . LEU A 1 109 ? 3.179 6.052 3.668 1.00 89.94 109 LEU A N 1
ATOM 816 C CA . LEU A 1 109 ? 4.388 5.363 3.247 1.00 89.94 109 LEU A CA 1
ATOM 817 C C . LEU A 1 109 ? 5.204 6.255 2.331 1.00 89.94 109 LEU A C 1
ATOM 819 O O . LEU A 1 109 ? 4.699 6.723 1.316 1.00 89.94 109 LEU A O 1
ATOM 823 N N . LYS A 1 110 ? 6.489 6.389 2.652 1.00 89.75 110 LYS A N 1
ATOM 824 C CA . LYS A 1 110 ? 7.477 7.003 1.773 1.00 89.75 110 LYS A CA 1
ATOM 825 C C . LYS A 1 110 ? 8.447 5.939 1.302 1.00 89.75 110 LYS A C 1
ATOM 827 O O . LYS A 1 110 ? 9.145 5.324 2.109 1.00 89.75 110 LYS A O 1
ATOM 832 N N . GLY A 1 111 ? 8.469 5.697 -0.001 1.00 86.31 111 GLY A N 1
ATOM 833 C CA . GLY A 1 111 ? 9.280 4.646 -0.602 1.00 86.31 111 GLY A CA 1
ATOM 834 C C . GLY A 1 111 ? 9.894 5.074 -1.920 1.00 86.31 111 GLY A C 1
ATOM 835 O O . GLY A 1 111 ? 9.369 5.923 -2.630 1.00 86.31 111 GLY A O 1
ATOM 836 N N . ARG A 1 112 ? 11.022 4.464 -2.266 1.00 86.38 112 ARG A N 1
ATOM 837 C CA . ARG A 1 112 ? 11.777 4.756 -3.479 1.00 86.38 112 ARG A CA 1
ATOM 838 C C . ARG A 1 112 ? 11.751 3.567 -4.426 1.00 86.38 112 ARG A C 1
ATOM 840 O O . ARG A 1 112 ? 11.932 2.419 -4.013 1.00 86.38 112 ARG A O 1
ATOM 847 N N . ILE A 1 113 ? 11.562 3.861 -5.708 1.00 83.88 113 ILE A N 1
ATOM 848 C CA . ILE A 1 113 ? 11.715 2.908 -6.807 1.00 83.88 113 ILE A CA 1
ATOM 849 C C . ILE A 1 113 ? 12.684 3.514 -7.813 1.00 83.88 113 ILE A C 1
ATOM 851 O O . ILE A 1 113 ? 12.470 4.602 -8.347 1.00 83.88 113 ILE A O 1
ATOM 855 N N . SER A 1 114 ? 13.750 2.780 -8.071 1.00 81.12 114 SER A N 1
ATOM 856 C CA . SER A 1 114 ? 14.777 3.084 -9.052 1.00 81.12 114 SER A CA 1
ATOM 857 C C . SER A 1 114 ? 14.641 2.182 -10.275 1.00 81.12 114 SER A C 1
ATOM 859 O O . SER A 1 114 ? 14.055 1.098 -10.217 1.00 81.12 114 SER A O 1
ATOM 861 N N . GLU A 1 115 ? 15.146 2.650 -11.414 1.00 76.44 115 GLU A N 1
ATOM 862 C CA . GLU A 1 115 ? 15.111 1.89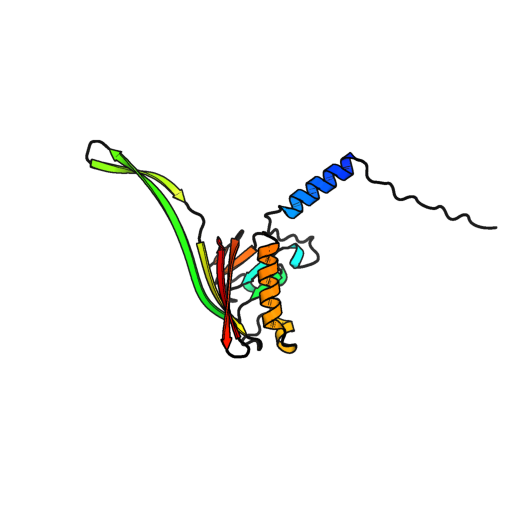8 -12.670 1.00 76.44 115 GLU A CA 1
ATOM 863 C C . GLU A 1 115 ? 15.973 0.630 -12.586 1.00 76.44 115 GLU A C 1
ATOM 865 O O . GLU A 1 115 ? 15.590 -0.439 -13.066 1.00 76.44 115 GLU A O 1
ATOM 870 N N . THR A 1 116 ? 17.113 0.736 -11.900 1.00 71.81 116 THR A N 1
ATOM 871 C CA . THR A 1 116 ? 18.011 -0.381 -11.622 1.00 71.81 116 THR A CA 1
ATOM 872 C C . THR A 1 116 ? 17.671 -1.002 -10.263 1.00 71.81 116 THR A C 1
ATOM 874 O O . THR A 1 116 ? 17.838 -0.358 -9.231 1.00 71.81 116 THR A O 1
ATOM 877 N N . PRO A 1 117 ? 17.193 -2.258 -10.212 1.00 64.62 117 PRO A N 1
ATOM 878 C CA . PRO A 1 117 ? 16.808 -2.874 -8.949 1.00 64.62 117 PRO A CA 1
ATOM 879 C C . PRO A 1 117 ? 18.022 -3.029 -8.024 1.00 64.62 117 PRO A C 1
ATOM 881 O O . PRO A 1 117 ? 18.968 -3.750 -8.339 1.00 64.62 117 PRO A O 1
ATOM 884 N N . ILE A 1 118 ? 17.970 -2.382 -6.857 1.00 63.78 118 ILE A N 1
ATOM 885 C CA . ILE A 1 118 ? 19.015 -2.472 -5.820 1.00 63.78 118 ILE A CA 1
ATOM 886 C C . ILE A 1 118 ? 18.962 -3.837 -5.110 1.00 63.78 118 ILE A C 1
ATOM 888 O O . ILE A 1 118 ? 19.981 -4.348 -4.643 1.00 63.78 118 ILE A O 1
ATOM 892 N N . LYS A 1 119 ? 17.775 -4.455 -5.047 1.00 61.25 119 LYS A N 1
ATOM 893 C CA . LYS A 1 119 ? 17.535 -5.773 -4.448 1.00 61.25 119 LYS A CA 1
ATOM 894 C C . LYS A 1 119 ? 16.782 -6.680 -5.417 1.00 61.25 119 LYS A C 1
ATOM 896 O O . LYS A 1 119 ? 15.928 -6.244 -6.186 1.00 61.25 119 LYS A O 1
ATOM 901 N N . SER A 1 120 ? 17.096 -7.972 -5.353 1.00 57.62 120 SER A N 1
ATOM 902 C CA . SER A 1 120 ? 16.377 -9.035 -6.060 1.00 57.62 120 SER A CA 1
ATOM 903 C C . SER A 1 120 ? 15.026 -9.301 -5.377 1.00 57.62 120 SER A C 1
ATOM 905 O O . SER A 1 120 ? 14.846 -10.343 -4.746 1.00 57.62 120 SER A O 1
ATOM 907 N N . ASP A 1 121 ? 14.076 -8.374 -5.490 1.00 61.69 121 ASP A N 1
ATOM 908 C CA . ASP A 1 121 ? 12.702 -8.605 -5.032 1.00 61.69 121 ASP A CA 1
ATOM 909 C C . ASP A 1 121 ? 11.881 -9.358 -6.100 1.00 61.69 121 ASP A C 1
ATOM 911 O O . ASP A 1 121 ? 11.984 -9.048 -7.294 1.00 61.69 121 ASP A O 1
ATOM 915 N N . PRO A 1 122 ? 11.058 -10.354 -5.714 1.00 61.62 122 PRO A N 1
ATOM 916 C CA . PRO A 1 122 ? 10.245 -11.149 -6.637 1.00 61.62 122 PRO A CA 1
ATOM 917 C C . PRO A 1 122 ? 8.975 -10.433 -7.141 1.00 61.62 122 PRO A C 1
ATOM 919 O O . PRO A 1 122 ? 8.193 -11.044 -7.867 1.00 61.62 122 PRO A O 1
ATOM 922 N N . GLY A 1 123 ? 8.761 -9.163 -6.777 1.00 58.97 123 GLY A N 1
ATOM 923 C CA . GLY A 1 123 ? 7.567 -8.386 -7.131 1.00 58.97 123 GLY A CA 1
ATOM 924 C C . GLY A 1 123 ? 7.407 -8.068 -8.625 1.00 58.97 123 GLY A C 1
ATOM 925 O O . GLY A 1 123 ? 8.274 -8.363 -9.452 1.00 58.97 123 GLY A O 1
ATOM 926 N N . LEU A 1 124 ? 6.294 -7.404 -8.969 1.00 59.88 124 LEU A N 1
ATOM 927 C CA . LEU A 1 124 ? 5.873 -7.086 -10.349 1.00 59.88 124 LEU A CA 1
ATOM 928 C C . LEU A 1 124 ? 6.970 -6.406 -11.191 1.00 59.88 124 LEU A C 1
ATOM 930 O O . LEU A 1 124 ? 7.050 -6.575 -12.406 1.00 59.88 124 LEU A O 1
ATOM 934 N N . LEU A 1 125 ? 7.854 -5.668 -10.527 1.00 60.78 125 LEU A N 1
ATOM 935 C CA . LEU A 1 125 ? 8.907 -4.876 -11.144 1.00 60.78 125 LEU A CA 1
ATOM 936 C C . LEU A 1 125 ? 10.186 -5.661 -11.491 1.00 60.78 125 LEU A C 1
ATOM 938 O O . LEU A 1 125 ? 11.105 -5.089 -12.087 1.00 60.78 125 LEU A O 1
ATOM 942 N N . LYS A 1 126 ? 10.285 -6.952 -11.141 1.00 61.78 126 LYS A N 1
ATOM 943 C CA . LYS A 1 126 ? 11.503 -7.764 -11.336 1.00 61.78 126 LYS A CA 1
ATOM 944 C C . LYS A 1 126 ? 11.955 -7.825 -12.797 1.00 61.78 126 LYS A C 1
ATOM 946 O O . LYS A 1 126 ? 13.132 -7.630 -13.083 1.00 61.78 126 LYS A O 1
ATOM 951 N N . SER A 1 127 ? 11.029 -8.067 -13.725 1.00 59.41 127 SER A N 1
ATOM 952 C CA . SER A 1 127 ? 11.344 -8.173 -15.160 1.00 59.41 127 SER A CA 1
ATOM 953 C C . SER A 1 127 ? 11.487 -6.810 -15.850 1.00 59.41 127 SER A C 1
ATOM 955 O O . SER A 1 127 ? 11.998 -6.737 -16.964 1.00 59.41 127 SER A O 1
ATOM 957 N N . ALA A 1 128 ? 11.049 -5.726 -15.201 1.00 58.41 128 ALA A N 1
ATOM 958 C CA . ALA A 1 128 ? 11.050 -4.382 -15.772 1.00 58.41 128 ALA A CA 1
ATOM 959 C C . ALA A 1 128 ? 12.420 -3.691 -15.713 1.00 58.41 128 ALA A C 1
ATOM 961 O O . ALA A 1 128 ? 12.736 -2.908 -16.606 1.00 58.41 128 ALA A O 1
ATOM 962 N N . GLY A 1 129 ? 13.250 -4.024 -14.715 1.00 52.44 129 GLY A N 1
ATOM 963 C CA . GLY A 1 129 ? 14.577 -3.421 -14.524 1.00 52.44 129 GLY A CA 1
ATOM 964 C C . GLY A 1 129 ? 15.602 -3.756 -15.617 1.00 52.44 129 GLY A C 1
ATOM 965 O O . GLY A 1 129 ? 16.625 -3.095 -15.722 1.00 52.44 129 GLY A O 1
ATOM 966 N N . VAL A 1 130 ? 15.329 -4.759 -16.460 1.00 56.62 130 VAL A N 1
ATOM 967 C CA . VAL A 1 130 ? 16.163 -5.086 -17.635 1.00 56.62 130 VAL A CA 1
ATOM 968 C C . VAL A 1 130 ? 15.779 -4.236 -18.857 1.00 56.62 130 VAL A C 1
ATOM 970 O O . VAL A 1 130 ? 16.601 -4.029 -19.743 1.00 56.62 130 VAL A O 1
ATOM 973 N N . ASN A 1 131 ? 14.545 -3.719 -18.895 1.00 60.06 131 ASN A N 1
ATOM 974 C CA . ASN A 1 131 ? 13.962 -3.032 -20.054 1.00 60.06 131 ASN A CA 1
ATOM 975 C C . ASN A 1 131 ? 13.794 -1.514 -19.866 1.00 60.06 131 ASN A C 1
ATOM 977 O O . ASN A 1 131 ? 13.314 -0.859 -20.785 1.00 60.06 131 ASN A O 1
ATOM 981 N N . GLY A 1 132 ? 14.153 -0.953 -18.706 1.00 64.81 132 GLY A N 1
ATOM 982 C CA . GLY A 1 132 ? 14.082 0.494 -18.466 1.00 64.81 132 GLY A CA 1
ATOM 983 C C . GLY A 1 132 ? 12.664 1.061 -18.282 1.00 64.81 132 GLY A C 1
ATOM 984 O O . GLY A 1 132 ? 12.471 2.265 -18.435 1.00 64.81 132 GLY A O 1
ATOM 985 N N . ASN A 1 133 ? 11.678 0.209 -17.960 1.00 77.31 133 ASN A N 1
ATOM 986 C CA . ASN A 1 133 ? 10.267 0.597 -17.804 1.00 77.31 133 ASN A CA 1
ATOM 987 C C . ASN A 1 133 ? 9.732 0.442 -16.368 1.00 77.31 133 ASN A C 1
ATOM 989 O O . ASN A 1 133 ? 8.522 0.502 -16.143 1.00 77.31 133 ASN A O 1
ATOM 993 N N . ARG A 1 134 ? 10.600 0.200 -15.383 1.00 78.38 134 ARG A N 1
ATOM 994 C CA . ARG A 1 134 ? 10.224 -0.093 -13.993 1.00 78.38 134 ARG A CA 1
ATOM 995 C C . ARG A 1 134 ? 9.461 1.060 -13.353 1.00 78.38 134 ARG A C 1
ATOM 997 O O . ARG A 1 134 ? 8.450 0.827 -12.695 1.00 78.38 134 ARG A O 1
ATOM 1004 N N . ARG A 1 135 ? 9.902 2.294 -13.598 1.00 80.06 135 ARG A N 1
ATOM 1005 C CA . ARG A 1 135 ? 9.250 3.504 -13.080 1.00 80.06 135 ARG A CA 1
ATOM 1006 C C . ARG A 1 135 ? 7.843 3.702 -13.643 1.00 80.06 135 ARG A C 1
ATOM 1008 O O . ARG A 1 135 ? 6.915 3.919 -12.872 1.00 80.06 135 ARG A O 1
ATOM 1015 N N . SER A 1 136 ? 7.677 3.549 -14.960 1.00 82.62 136 SER A N 1
ATOM 1016 C CA . SER A 1 136 ? 6.359 3.656 -15.607 1.00 82.62 136 SER A CA 1
ATOM 1017 C C . SER A 1 136 ? 5.401 2.594 -15.077 1.00 82.62 136 SER A C 1
ATOM 1019 O O . SER A 1 136 ? 4.291 2.920 -14.680 1.00 82.62 136 SER A O 1
ATOM 1021 N N . LEU A 1 137 ? 5.855 1.341 -14.972 1.00 83.38 137 LEU A N 1
ATOM 1022 C CA . LEU A 1 137 ? 5.022 0.244 -14.475 1.00 83.38 137 LEU A CA 1
ATOM 1023 C C . LEU A 1 137 ? 4.598 0.426 -13.015 1.00 83.38 137 LEU A C 1
ATOM 1025 O O . LEU A 1 137 ? 3.505 0.005 -12.649 1.00 83.38 137 LEU A O 1
ATOM 1029 N N . ALA A 1 138 ? 5.438 1.042 -12.179 1.00 83.12 138 ALA A N 1
ATOM 1030 C CA . ALA A 1 138 ? 5.067 1.366 -10.805 1.00 83.12 138 ALA A CA 1
ATOM 1031 C C . ALA A 1 138 ? 3.952 2.421 -10.752 1.00 83.12 138 ALA A C 1
ATOM 1033 O O . ALA A 1 138 ? 2.991 2.255 -10.003 1.00 83.12 138 ALA A O 1
ATOM 1034 N N . ILE A 1 139 ? 4.054 3.469 -11.575 1.00 85.56 139 ILE A N 1
ATOM 1035 C CA . ILE A 1 139 ? 3.022 4.507 -11.693 1.00 85.56 139 ILE A CA 1
ATOM 1036 C C . ILE A 1 139 ? 1.719 3.900 -12.224 1.00 85.56 139 ILE A C 1
ATOM 1038 O O . ILE A 1 139 ? 0.669 4.089 -11.616 1.00 85.56 139 ILE A O 1
ATOM 1042 N N . ASP A 1 140 ? 1.787 3.119 -13.304 1.00 87.38 140 ASP A N 1
ATOM 1043 C CA . ASP A 1 140 ? 0.620 2.468 -13.909 1.00 87.38 140 ASP A CA 1
ATOM 1044 C C . ASP A 1 140 ? -0.085 1.542 -12.911 1.00 87.38 140 ASP A C 1
ATOM 1046 O O . ASP A 1 140 ? -1.310 1.535 -12.820 1.00 87.38 140 ASP A O 1
ATOM 1050 N N . TYR A 1 141 ? 0.687 0.803 -12.112 1.00 85.88 141 TYR A N 1
ATOM 1051 C CA . TYR A 1 141 ? 0.154 -0.064 -11.069 1.00 85.88 141 TYR A CA 1
ATOM 1052 C C . TYR A 1 141 ? -0.563 0.718 -9.959 1.00 85.88 141 TYR A C 1
ATOM 1054 O O . TYR A 1 141 ? -1.665 0.344 -9.558 1.00 85.88 141 TYR A O 1
ATOM 1062 N N . LEU A 1 142 ? 0.034 1.805 -9.462 1.00 85.38 142 LEU A N 1
ATOM 1063 C CA . LEU A 1 142 ? -0.582 2.635 -8.421 1.00 85.38 142 LEU A CA 1
ATOM 1064 C C . LEU A 1 142 ? -1.845 3.337 -8.939 1.00 85.38 142 LEU A C 1
ATOM 1066 O O . LEU A 1 142 ? -2.862 3.352 -8.244 1.00 85.38 142 LEU A O 1
ATOM 1070 N N . ASN A 1 143 ? -1.816 3.826 -10.181 1.00 86.50 143 ASN A N 1
ATOM 1071 C CA . ASN A 1 143 ? -2.994 4.372 -10.854 1.00 86.50 143 ASN A CA 1
ATOM 1072 C C . ASN A 1 143 ? -4.090 3.312 -10.995 1.00 86.50 143 ASN A C 1
ATOM 1074 O O . ASN A 1 143 ? -5.240 3.577 -10.666 1.00 86.50 143 ASN A O 1
ATOM 1078 N N . GLN A 1 144 ? -3.738 2.084 -11.390 1.00 84.00 144 GLN A N 1
ATOM 1079 C CA . GLN A 1 144 ? -4.695 0.986 -11.499 1.00 84.00 144 GLN A CA 1
ATOM 1080 C C . GLN A 1 144 ? -5.353 0.657 -10.151 1.00 84.00 144 GLN A C 1
ATOM 1082 O O . GLN A 1 144 ? -6.566 0.448 -10.110 1.00 84.00 144 GLN A O 1
ATOM 1087 N N . ILE A 1 145 ? -4.594 0.638 -9.047 1.00 83.56 145 ILE A N 1
ATOM 1088 C CA . ILE A 1 145 ? -5.170 0.461 -7.703 1.00 83.56 145 ILE A CA 1
ATOM 1089 C C . ILE A 1 145 ? -6.177 1.576 -7.418 1.00 83.56 145 ILE A C 1
ATOM 1091 O O . ILE A 1 145 ? -7.311 1.288 -7.031 1.00 83.56 145 ILE A O 1
ATOM 1095 N N . MET A 1 146 ? -5.792 2.833 -7.644 1.00 82.00 146 MET A N 1
ATOM 1096 C CA . MET A 1 146 ? -6.648 3.983 -7.357 1.00 82.00 146 MET A CA 1
ATOM 1097 C C . MET A 1 146 ? -7.928 3.984 -8.211 1.00 82.00 146 MET A C 1
ATOM 1099 O O . MET A 1 146 ? -9.027 4.174 -7.686 1.00 82.00 146 MET A O 1
ATOM 1103 N N . ASP A 1 147 ? -7.809 3.689 -9.505 1.00 82.31 147 ASP A N 1
ATOM 1104 C CA . ASP A 1 147 ? -8.927 3.643 -10.451 1.00 82.31 147 ASP A CA 1
ATOM 1105 C C . ASP A 1 147 ? -9.876 2.473 -10.179 1.00 82.31 147 ASP A C 1
ATOM 1107 O O . ASP A 1 147 ? -11.099 2.617 -10.315 1.00 82.31 147 ASP A O 1
ATOM 1111 N N . SER A 1 148 ? -9.328 1.329 -9.755 1.00 77.06 148 SER A N 1
ATOM 1112 C CA . SER A 1 148 ? -10.116 0.149 -9.394 1.00 77.06 148 SER A CA 1
ATOM 1113 C C . SER A 1 148 ? -11.001 0.385 -8.171 1.00 77.06 148 SER A C 1
ATOM 1115 O O . SER A 1 148 ? -12.011 -0.297 -8.021 1.00 77.06 148 SER A O 1
ATOM 1117 N N . ARG A 1 149 ? -10.654 1.357 -7.307 1.00 75.50 149 ARG A N 1
ATOM 1118 C CA . ARG A 1 149 ? -11.329 1.634 -6.023 1.00 75.50 149 ARG A CA 1
ATOM 1119 C C . ARG A 1 149 ? -11.454 0.392 -5.134 1.00 75.50 149 ARG A C 1
ATOM 1121 O O . ARG A 1 149 ? -12.317 0.339 -4.257 1.00 75.50 149 ARG A O 1
ATOM 1128 N N . GLN A 1 150 ? -10.608 -0.609 -5.366 1.00 72.12 150 GLN A N 1
ATOM 1129 C CA . GLN A 1 150 ? -10.622 -1.844 -4.606 1.00 72.12 150 GLN A CA 1
ATOM 1130 C C . GLN A 1 150 ? -9.667 -1.745 -3.417 1.00 72.12 150 GLN A C 1
ATOM 1132 O O . GLN A 1 150 ? -8.583 -1.164 -3.533 1.00 72.12 150 GLN A O 1
ATOM 1137 N N . PRO A 1 151 ? -10.040 -2.330 -2.270 1.00 81.12 151 PRO A N 1
ATOM 1138 C CA . PRO A 1 151 ? -9.106 -2.479 -1.176 1.00 81.12 151 PRO A CA 1
ATOM 1139 C C . PRO A 1 151 ? -7.957 -3.407 -1.568 1.00 81.12 151 PRO A C 1
ATOM 1141 O O . PRO A 1 151 ? -8.152 -4.427 -2.230 1.00 81.12 151 PRO A O 1
ATOM 1144 N N . PHE A 1 152 ? -6.762 -3.091 -1.086 1.00 82.00 152 PHE A N 1
ATOM 1145 C CA . PHE A 1 152 ? -5.553 -3.864 -1.324 1.00 82.00 152 PHE A CA 1
ATOM 1146 C C . PHE A 1 152 ? -4.929 -4.337 0.000 1.00 82.00 152 PHE A C 1
ATOM 1148 O O . PHE A 1 152 ? -5.347 -3.954 1.097 1.00 82.00 152 PHE A O 1
ATOM 1155 N N . LEU A 1 153 ? -3.955 -5.241 -0.105 1.00 84.00 153 LEU A N 1
ATOM 1156 C CA . LEU A 1 153 ? -3.208 -5.781 1.028 1.00 84.00 153 LEU A CA 1
ATOM 1157 C C . LEU A 1 153 ? -1.939 -4.951 1.266 1.00 84.00 153 LEU A C 1
ATOM 1159 O O . LEU A 1 153 ? -1.067 -4.906 0.399 1.00 84.00 153 LEU A O 1
ATOM 1163 N N . LEU A 1 154 ? -1.797 -4.336 2.440 1.00 84.19 154 LEU A N 1
ATOM 1164 C CA . LEU A 1 154 ? -0.580 -3.615 2.822 1.00 84.19 154 LEU A CA 1
ATOM 1165 C C . LEU A 1 154 ? 0.277 -4.486 3.744 1.00 84.19 154 LEU A C 1
ATOM 1167 O O . LEU A 1 154 ? -0.095 -4.767 4.885 1.00 84.19 154 LEU A O 1
ATOM 1171 N N . VAL A 1 155 ? 1.447 -4.903 3.271 1.00 81.88 155 VAL A N 1
ATOM 1172 C CA . VAL A 1 155 ? 2.395 -5.708 4.048 1.00 81.88 155 VAL A CA 1
ATOM 1173 C C . VAL A 1 155 ? 3.500 -4.804 4.573 1.00 81.88 155 VAL A C 1
ATOM 1175 O O . VAL A 1 155 ? 4.408 -4.439 3.827 1.00 81.88 155 VAL A O 1
ATOM 1178 N N . THR A 1 156 ? 3.423 -4.462 5.860 1.00 81.25 156 THR A N 1
ATOM 1179 C CA . THR A 1 156 ? 4.504 -3.765 6.570 1.00 81.25 156 THR A CA 1
ATOM 1180 C C . THR A 1 156 ? 5.412 -4.757 7.287 1.00 81.25 156 THR A C 1
ATOM 1182 O O . THR A 1 156 ? 5.047 -5.919 7.463 1.00 81.25 156 THR A O 1
ATOM 1185 N N . GLU A 1 157 ? 6.568 -4.296 7.763 1.00 76.50 157 GLU A N 1
ATOM 1186 C CA . GLU A 1 157 ? 7.519 -5.139 8.498 1.00 76.50 157 GLU A CA 1
ATOM 1187 C C . GLU A 1 157 ? 6.902 -5.792 9.742 1.00 76.50 157 GLU A C 1
ATOM 1189 O O . GLU A 1 157 ? 7.094 -6.979 9.992 1.00 76.50 157 GLU A O 1
ATOM 1194 N N . ASN A 1 158 ? 6.113 -5.026 10.498 1.00 73.94 158 ASN A N 1
ATOM 1195 C CA . ASN A 1 158 ? 5.561 -5.485 11.771 1.00 73.94 158 ASN A CA 1
ATOM 1196 C C . ASN A 1 158 ? 4.217 -6.199 11.619 1.00 73.94 158 ASN A C 1
ATOM 1198 O O . ASN A 1 158 ? 3.838 -6.994 12.482 1.00 73.94 158 ASN A O 1
ATOM 1202 N N . LYS A 1 159 ? 3.443 -5.857 10.583 1.00 77.50 159 LYS A N 1
ATOM 1203 C CA . LYS A 1 159 ? 2.070 -6.339 10.433 1.00 77.50 159 LYS A CA 1
ATOM 1204 C C . LYS A 1 159 ? 1.563 -6.239 8.997 1.00 77.50 159 LYS A C 1
ATOM 1206 O O . LYS A 1 159 ? 1.838 -5.274 8.286 1.00 77.50 159 LYS A O 1
ATOM 1211 N N . THR A 1 160 ? 0.728 -7.196 8.616 1.00 80.69 160 THR A N 1
ATOM 1212 C CA . THR A 1 160 ? -0.092 -7.117 7.405 1.00 80.69 160 THR A CA 1
ATOM 1213 C C . THR A 1 160 ? -1.456 -6.499 7.718 1.00 80.69 160 THR A C 1
ATOM 121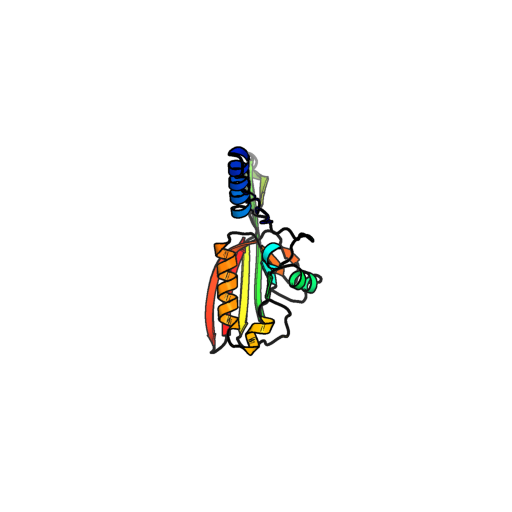5 O O . THR A 1 160 ? -2.117 -6.891 8.684 1.00 80.69 160 THR A O 1
ATOM 1218 N N . PHE A 1 161 ? -1.872 -5.533 6.904 1.00 80.88 161 PHE A N 1
ATOM 1219 C CA . PHE A 1 161 ? -3.183 -4.897 6.958 1.00 80.88 161 PHE A CA 1
ATOM 1220 C C . PHE A 1 161 ? -3.999 -5.302 5.734 1.00 80.88 161 PHE A C 1
ATOM 1222 O O . PHE A 1 161 ? -3.594 -5.090 4.593 1.00 80.88 161 PHE A O 1
ATOM 1229 N N . GLU A 1 162 ? -5.154 -5.897 6.000 1.00 78.12 162 GLU A N 1
ATOM 1230 C CA . GLU A 1 162 ? -6.166 -6.219 5.000 1.00 78.12 162 GLU A CA 1
ATOM 1231 C C . GLU A 1 162 ? -7.153 -5.054 4.883 1.00 78.12 162 GLU A C 1
ATOM 1233 O O . GLU A 1 162 ? -7.416 -4.361 5.867 1.00 78.12 162 GLU A O 1
ATOM 1238 N N . ASN A 1 163 ? -7.746 -4.890 3.701 1.00 81.06 163 ASN A N 1
ATOM 1239 C CA . ASN A 1 163 ? -8.778 -3.890 3.414 1.00 81.06 163 ASN A CA 1
ATOM 1240 C C . ASN A 1 163 ? -8.318 -2.428 3.485 1.00 81.06 163 ASN A C 1
ATOM 1242 O O . ASN A 1 163 ? -9.071 -1.573 3.940 1.00 81.06 163 ASN A O 1
ATOM 1246 N N . VAL A 1 164 ? -7.097 -2.148 3.028 1.00 81.81 164 VAL A N 1
ATOM 1247 C CA . VAL A 1 164 ? -6.566 -0.781 2.954 1.00 81.81 164 VAL A CA 1
ATOM 1248 C C . VAL A 1 164 ? -6.968 -0.147 1.627 1.00 81.81 164 VAL A C 1
ATOM 1250 O O . VAL A 1 164 ? -6.894 -0.801 0.585 1.00 81.81 164 VAL A O 1
ATOM 1253 N N . VAL A 1 165 ? -7.380 1.119 1.644 1.00 85.31 165 VAL A N 1
ATOM 1254 C CA . VAL A 1 165 ? -7.737 1.878 0.440 1.00 85.31 165 VAL A CA 1
ATOM 1255 C C . VAL A 1 165 ? -6.711 2.976 0.197 1.00 85.31 165 VAL A C 1
ATOM 1257 O O . VAL A 1 165 ? -6.326 3.703 1.108 1.00 85.31 165 VAL A O 1
ATOM 1260 N N . LEU A 1 166 ? -6.266 3.101 -1.053 1.00 84.94 166 LEU A N 1
ATOM 1261 C CA . LEU A 1 166 ? -5.331 4.138 -1.475 1.00 84.94 166 LEU A CA 1
ATOM 1262 C C . LEU A 1 166 ? -6.086 5.460 -1.641 1.00 84.94 166 LEU A C 1
ATOM 1264 O O . LEU A 1 166 ? -6.982 5.557 -2.480 1.00 84.94 166 LEU A O 1
ATOM 1268 N N . THR A 1 167 ? -5.737 6.465 -0.841 1.00 86.50 167 THR A N 1
ATOM 1269 C CA . THR A 1 167 ? -6.414 7.772 -0.838 1.00 86.50 167 THR A CA 1
ATOM 1270 C C . THR A 1 167 ? -5.605 8.855 -1.537 1.00 86.50 167 THR A C 1
ATOM 1272 O O . THR A 1 167 ? -6.192 9.792 -2.074 1.00 86.50 167 THR A O 1
ATOM 1275 N N . GLY A 1 168 ? -4.278 8.721 -1.573 1.00 85.62 168 GLY A N 1
ATOM 1276 C CA . GLY A 1 168 ? -3.383 9.688 -2.201 1.00 85.62 168 GLY A CA 1
ATOM 1277 C C . GLY A 1 168 ? -2.125 9.031 -2.757 1.00 85.62 168 GLY A C 1
ATOM 1278 O O . GLY A 1 168 ? -1.561 8.130 -2.137 1.00 85.62 168 GLY A O 1
ATOM 1279 N N . ILE A 1 169 ? -1.702 9.493 -3.933 1.00 89.44 169 ILE A N 1
ATOM 1280 C CA . ILE A 1 169 ? -0.430 9.139 -4.563 1.00 89.44 169 ILE A CA 1
ATOM 1281 C C . ILE A 1 169 ? 0.271 10.445 -4.918 1.00 89.44 169 ILE A C 1
ATOM 1283 O O . ILE A 1 169 ? -0.240 11.228 -5.718 1.00 89.44 169 ILE A O 1
ATOM 1287 N N . GLU A 1 170 ? 1.456 10.650 -4.371 1.00 89.44 170 GLU A N 1
ATOM 1288 C CA . GLU A 1 170 ? 2.387 11.683 -4.798 1.00 89.44 170 GLU A CA 1
ATOM 1289 C C . GLU A 1 170 ? 3.703 11.015 -5.198 1.00 89.44 170 GLU A C 1
ATOM 1291 O O . GLU A 1 170 ? 4.124 10.018 -4.609 1.00 89.44 170 GLU A O 1
ATOM 1296 N N . TYR A 1 171 ? 4.352 11.530 -6.240 1.00 88.25 171 TYR A N 1
ATOM 1297 C CA . TYR A 1 171 ? 5.673 11.063 -6.633 1.00 88.25 171 TYR A CA 1
ATOM 1298 C C . TYR A 1 171 ? 6.555 12.224 -7.080 1.00 88.25 171 TYR A C 1
ATOM 1300 O O . TYR A 1 171 ? 6.098 13.166 -7.723 1.00 88.25 171 TYR A O 1
ATOM 1308 N N . THR A 1 172 ? 7.836 12.144 -6.736 1.00 88.25 172 THR A N 1
ATOM 1309 C CA . THR A 1 172 ? 8.858 13.142 -7.059 1.00 88.25 172 THR A CA 1
ATOM 1310 C C . THR A 1 172 ? 10.048 12.481 -7.746 1.00 88.25 172 THR A C 1
ATOM 1312 O O . THR A 1 172 ? 10.552 11.444 -7.308 1.00 88.25 172 THR A O 1
ATOM 1315 N N . GLU A 1 173 ? 10.528 13.104 -8.819 1.00 83.62 173 GLU A N 1
ATOM 1316 C CA . GLU A 1 173 ? 11.763 12.728 -9.511 1.00 83.62 173 GLU A CA 1
ATOM 1317 C C . GLU A 1 173 ? 12.965 13.406 -8.829 1.00 83.62 173 GLU A C 1
ATOM 1319 O O . GLU A 1 173 ? 13.310 14.541 -9.148 1.00 83.62 173 GLU A O 1
ATOM 1324 N N . GLU A 1 174 ? 13.596 12.740 -7.854 1.00 69.12 174 GLU A N 1
ATOM 1325 C CA . GLU A 1 174 ? 14.747 13.312 -7.124 1.00 69.12 174 GLU A CA 1
ATOM 1326 C C . GLU A 1 174 ? 16.093 13.133 -7.847 1.00 69.12 174 GLU A C 1
ATOM 1328 O O . GLU A 1 174 ? 16.998 13.952 -7.694 1.00 69.12 174 GLU A O 1
ATOM 1333 N N . ALA A 1 175 ? 16.256 12.059 -8.623 1.00 63.31 175 ALA A N 1
ATOM 1334 C CA . ALA A 1 175 ? 17.493 11.760 -9.342 1.00 63.31 175 ALA A CA 1
ATOM 1335 C C . ALA A 1 175 ? 17.182 11.157 -10.714 1.00 63.31 175 ALA A C 1
ATOM 1337 O O . ALA A 1 175 ? 16.149 10.503 -10.885 1.00 63.31 175 ALA A O 1
ATOM 1338 N N . SER A 1 176 ? 18.096 11.324 -11.682 1.00 65.12 176 SER A N 1
ATOM 1339 C CA . SER A 1 176 ? 18.039 10.555 -12.930 1.00 65.12 176 SER A CA 1
ATOM 1340 C C . SER A 1 176 ? 17.912 9.081 -12.562 1.00 65.12 176 SER A C 1
ATOM 1342 O O . SER A 1 176 ? 18.797 8.545 -11.905 1.00 65.12 176 SER A O 1
ATOM 1344 N N . GLU A 1 177 ? 16.803 8.461 -12.970 1.00 73.00 177 GLU A N 1
ATOM 1345 C CA . GLU A 1 177 ? 16.482 7.039 -12.764 1.00 73.00 177 GLU A CA 1
ATOM 1346 C C . GLU A 1 177 ? 15.866 6.649 -11.407 1.00 73.00 177 GLU A C 1
ATOM 1348 O O . GLU A 1 177 ? 15.689 5.457 -11.159 1.00 73.00 177 GLU A O 1
ATOM 1353 N N . SER A 1 178 ? 15.449 7.599 -10.560 1.00 79.81 178 SER A N 1
ATOM 1354 C CA . SER A 1 17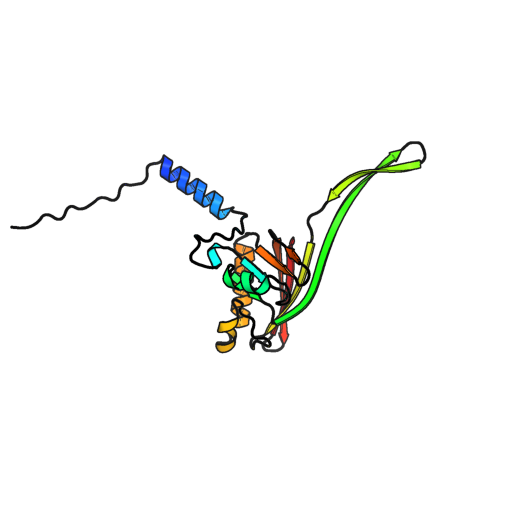8 ? 14.764 7.293 -9.292 1.00 79.81 178 SER A CA 1
ATOM 1355 C C . SER A 1 178 ? 13.496 8.117 -9.076 1.00 79.81 178 SER A C 1
ATOM 1357 O O . SER A 1 178 ? 13.488 9.328 -9.280 1.00 79.81 178 SER A O 1
ATOM 1359 N N . LEU A 1 179 ? 12.449 7.454 -8.584 1.00 86.44 179 LEU A N 1
ATOM 1360 C CA . LEU A 1 179 ? 11.207 8.062 -8.113 1.00 86.44 179 LEU A CA 1
ATOM 1361 C C . LEU A 1 179 ? 11.046 7.837 -6.615 1.00 86.44 179 LEU A C 1
ATOM 1363 O O . LEU A 1 179 ? 11.214 6.717 -6.128 1.00 86.44 179 LEU A O 1
ATOM 1367 N N . VAL A 1 180 ? 10.699 8.901 -5.901 1.00 88.75 180 VAL A N 1
ATOM 1368 C CA . VAL A 1 180 ? 10.238 8.836 -4.514 1.00 88.75 180 VAL A CA 1
ATOM 1369 C C . VAL A 1 180 ? 8.727 8.952 -4.525 1.00 88.75 180 VAL A C 1
ATOM 1371 O O . VAL A 1 180 ? 8.199 9.895 -5.099 1.00 88.75 180 VAL A O 1
ATOM 1374 N N . PHE A 1 181 ? 8.052 7.993 -3.911 1.00 88.75 181 PHE A N 1
ATOM 1375 C CA . PHE A 1 181 ? 6.608 7.950 -3.753 1.00 88.75 181 PHE A CA 1
ATOM 1376 C C . PHE A 1 181 ? 6.245 8.305 -2.317 1.00 88.75 181 PHE A C 1
ATOM 1378 O O . PHE A 1 181 ? 6.849 7.775 -1.382 1.00 88.75 181 PHE A O 1
ATOM 1385 N N . ASP A 1 182 ? 5.243 9.160 -2.166 1.00 91.00 182 ASP A N 1
ATOM 1386 C CA . ASP A 1 182 ? 4.552 9.436 -0.915 1.00 91.00 182 ASP A CA 1
ATOM 1387 C C . ASP A 1 182 ? 3.102 8.978 -1.081 1.00 91.00 182 ASP A C 1
ATOM 1389 O O . ASP A 1 182 ? 2.363 9.474 -1.935 1.00 91.00 182 ASP A O 1
ATOM 1393 N N . LEU A 1 183 ? 2.736 7.935 -0.346 1.00 89.69 183 LEU A N 1
ATOM 1394 C CA . LEU A 1 183 ? 1.449 7.269 -0.467 1.00 89.69 183 LEU A CA 1
ATOM 1395 C C . LEU A 1 183 ? 0.661 7.428 0.825 1.00 89.69 183 LEU A C 1
ATOM 1397 O O . LEU A 1 183 ? 1.175 7.166 1.915 1.00 89.69 183 LEU A O 1
ATOM 1401 N N . GLU A 1 184 ? -0.612 7.779 0.683 1.00 89.12 184 GLU A N 1
ATOM 1402 C CA . GLU A 1 184 ? -1.559 7.884 1.789 1.00 89.12 184 GLU A CA 1
ATOM 1403 C C . GLU A 1 184 ? -2.659 6.832 1.655 1.00 89.12 184 GLU A C 1
ATOM 1405 O O . GLU A 1 184 ? -3.192 6.599 0.563 1.00 89.12 184 GLU A O 1
ATOM 1410 N N . PHE A 1 185 ? -3.006 6.208 2.781 1.00 87.94 185 PHE A N 1
ATOM 1411 C CA . PHE A 1 185 ? -4.000 5.143 2.826 1.00 87.94 185 PHE A CA 1
ATOM 1412 C C . PHE A 1 185 ? -4.885 5.213 4.080 1.00 87.94 185 PHE A C 1
ATOM 1414 O O . PHE A 1 185 ? -4.455 5.709 5.128 1.00 87.94 185 PHE A O 1
ATOM 1421 N N . GLU A 1 186 ? -6.095 4.652 3.987 1.00 81.75 186 GLU A N 1
ATOM 1422 C CA . GLU A 1 186 ? -7.070 4.515 5.090 1.00 81.75 186 GLU A CA 1
ATOM 1423 C C . GLU A 1 186 ? -7.695 3.115 5.185 1.00 81.75 186 GLU A C 1
ATOM 1425 O O . GLU A 1 186 ? -7.754 2.411 4.148 1.00 81.75 186 GLU A O 1
#

Foldseek 3Di:
DDDDDDDDDDDDDDPVRVVVVVVVVVCVLVVQDLAQDPPDPDQPVSPEEEAQDCLAPCNVVCQVRHQYDYFLHWPDKDKAKDKDWDWDQDPVGDTDTDDIGTDDIKIKTKGKHFLARPDCDSHPLNVRSVVSCSVVVVVVSLVCQQVSQHFYWYHDNVDIDGSKHWDDWDWDDPDVGMIIIMTIID

Organism: NCBI:txid1055535

Sequence (186 aa):
MATAGILTIRAANTPEQHVQAVYKAEQDINSTKNENSKANKAKGENGFAIVTSGLASSGNDVYENYMALAFDSVDDVNVKRQADVTSYPVENGATVSDHVQIKNNKFSLKGRISETPIKSDPGLLKSAGVNGNRRSLAIDYLNQIMDSRQPFLLVTENKTFENVVLTGIEYTEEASESLVFDLEFE

pLDDT: mean 70.81, std 13.68, range [39.34, 91.0]

Radius of gyration: 23.69 Å; chains: 1; bounding box: 54×56×92 Å

Secondary structure (DSSP, 8-state):
--PPP----PPPPPHHHHHHHHHHHHHHHT-------TT-SSGGGS-EEEES-TTSTTHHHHHHHSEEEE-SEEEEEEEE--EEEEEEE-TTSPEEEEEEEEPPPEEEEEEEEESS-SS---STTTTGGGTT-HHHHHHHHHHHHHHHT--EEEE-SS-EEEEE-EEEEEEEEEETTEEEEEEEE-

InterPro domains:
  IPR048494 Dit-like phage tail protein, N-terminal domain [PF21821] (71-186)